Protein AF-A0A0F9JH56-F1 (afdb_monomer_lite)

Structure (mmCIF, N/CA/C/O backbone):
data_AF-A0A0F9JH56-F1
#
_entry.id   AF-A0A0F9JH56-F1
#
loop_
_atom_site.group_PDB
_atom_site.id
_atom_site.type_symbol
_atom_site.label_atom_id
_atom_site.label_alt_id
_atom_site.label_comp_id
_atom_site.label_asym_id
_atom_site.label_entity_id
_atom_site.label_seq_id
_atom_site.pdbx_PDB_ins_code
_atom_site.Cartn_x
_atom_site.Cartn_y
_atom_site.Cartn_z
_atom_site.occupancy
_atom_site.B_iso_or_equiv
_atom_site.auth_seq_id
_atom_site.auth_comp_id
_atom_site.auth_asym_id
_atom_site.auth_atom_id
_atom_site.pdbx_PDB_model_num
ATOM 1 N N . MET A 1 1 ? 15.795 -9.553 1.338 1.00 40.78 1 MET A N 1
ATOM 2 C CA . MET A 1 1 ? 15.915 -8.083 1.455 1.00 40.78 1 MET A CA 1
ATOM 3 C C . MET A 1 1 ? 15.349 -7.690 2.807 1.00 40.78 1 MET A C 1
ATOM 5 O O . MET A 1 1 ? 14.380 -8.308 3.223 1.00 40.78 1 MET A O 1
ATOM 9 N N . SER A 1 2 ? 15.970 -6.759 3.531 1.00 52.12 2 SER A N 1
ATOM 10 C CA . SER A 1 2 ? 15.403 -6.267 4.791 1.00 52.12 2 SER A CA 1
ATOM 11 C C . SER A 1 2 ? 14.145 -5.450 4.494 1.00 52.12 2 SER A C 1
ATOM 13 O O . SER A 1 2 ? 14.242 -4.445 3.791 1.00 52.12 2 SER A O 1
ATOM 15 N N . THR A 1 3 ? 12.991 -5.868 5.014 1.00 67.56 3 THR A N 1
ATOM 16 C CA . THR A 1 3 ? 11.730 -5.115 4.945 1.00 67.56 3 THR A CA 1
ATOM 17 C C . THR A 1 3 ? 11.953 -3.694 5.455 1.00 67.56 3 THR A C 1
ATOM 19 O O . THR A 1 3 ? 12.519 -3.503 6.537 1.00 67.56 3 THR A O 1
ATOM 22 N N . SER A 1 4 ? 11.549 -2.685 4.678 1.00 82.50 4 SER A N 1
ATOM 23 C CA . SER A 1 4 ? 11.709 -1.295 5.110 1.00 82.50 4 SER A CA 1
ATOM 24 C C . SER A 1 4 ? 10.868 -1.028 6.365 1.00 82.50 4 SER A C 1
ATOM 26 O O . SER A 1 4 ? 9.843 -1.675 6.595 1.00 82.50 4 SER A O 1
ATOM 28 N N . LYS A 1 5 ? 11.271 -0.053 7.192 1.00 87.31 5 LYS A N 1
ATOM 29 C CA . LYS A 1 5 ? 10.479 0.348 8.368 1.00 87.31 5 LYS A CA 1
ATOM 30 C C . LYS A 1 5 ? 9.041 0.708 7.974 1.00 87.31 5 LYS A C 1
ATOM 32 O O . LYS A 1 5 ? 8.114 0.312 8.672 1.00 87.31 5 LYS A O 1
ATOM 37 N N . LEU A 1 6 ? 8.877 1.403 6.845 1.00 87.38 6 LEU A N 1
ATOM 38 C CA . LEU A 1 6 ? 7.573 1.800 6.322 1.00 87.38 6 LEU A CA 1
ATOM 39 C C . LEU A 1 6 ? 6.746 0.584 5.886 1.00 87.38 6 LEU A C 1
ATOM 41 O O . LEU A 1 6 ? 5.580 0.485 6.245 1.00 87.38 6 LEU A O 1
ATOM 45 N N . GLN A 1 7 ? 7.355 -0.383 5.196 1.00 91.56 7 GLN A N 1
ATOM 46 C CA . GLN A 1 7 ? 6.668 -1.609 4.781 1.00 91.56 7 GLN A CA 1
ATOM 47 C C . GLN A 1 7 ? 6.209 -2.430 5.989 1.00 91.56 7 GLN A C 1
ATOM 49 O O . GLN A 1 7 ? 5.087 -2.927 6.001 1.00 91.56 7 GLN A O 1
ATOM 54 N N . ARG A 1 8 ? 7.017 -2.489 7.055 1.00 90.50 8 ARG A N 1
ATOM 55 C CA . ARG A 1 8 ? 6.592 -3.092 8.324 1.00 90.50 8 ARG A CA 1
ATOM 56 C C . ARG A 1 8 ? 5.422 -2.336 8.958 1.00 90.50 8 ARG A C 1
ATOM 58 O O . ARG A 1 8 ? 4.472 -2.972 9.390 1.00 90.50 8 ARG A O 1
ATOM 65 N N . GLN A 1 9 ? 5.461 -1.001 8.977 1.00 88.62 9 GLN A N 1
ATOM 66 C CA . GLN A 1 9 ? 4.340 -0.193 9.476 1.00 88.62 9 GLN A CA 1
ATOM 67 C C . GLN A 1 9 ? 3.053 -0.464 8.683 1.00 88.62 9 GLN A C 1
ATOM 69 O O . GLN A 1 9 ? 1.992 -0.582 9.288 1.00 88.62 9 GLN A O 1
ATOM 74 N N . VAL A 1 10 ? 3.141 -0.596 7.355 1.00 91.75 10 VAL A N 1
ATOM 75 C CA . VAL A 1 10 ? 1.999 -0.954 6.501 1.00 91.75 10 VAL A CA 1
ATOM 76 C C . VAL A 1 10 ? 1.476 -2.349 6.843 1.00 91.75 10 VAL A C 1
ATOM 78 O O . VAL A 1 10 ? 0.286 -2.468 7.112 1.00 91.75 10 VAL A O 1
ATOM 81 N N . SER A 1 11 ? 2.341 -3.367 6.917 1.00 92.88 11 SER A N 1
ATOM 82 C CA . SER A 1 11 ? 1.955 -4.735 7.311 1.00 92.88 11 SER A CA 1
ATOM 83 C C . SER A 1 11 ? 1.240 -4.751 8.670 1.00 92.88 11 SER A C 1
ATOM 85 O O . SER A 1 11 ? 0.128 -5.271 8.779 1.00 92.88 11 SER A O 1
ATOM 87 N N . ASP A 1 12 ? 1.801 -4.069 9.678 1.00 85.62 12 ASP A N 1
ATOM 88 C CA . ASP A 1 12 ? 1.197 -3.959 11.010 1.00 85.62 12 ASP A CA 1
ATOM 89 C C . ASP A 1 12 ? -0.205 -3.321 10.939 1.00 85.62 12 ASP A C 1
ATOM 91 O O . ASP A 1 12 ? -1.142 -3.806 11.572 1.00 85.62 12 ASP A O 1
ATOM 95 N N . GLN A 1 13 ? -0.385 -2.239 10.168 1.00 84.00 13 GLN A N 1
ATOM 96 C CA . GLN A 1 13 ? -1.704 -1.613 10.011 1.00 84.00 13 GLN A CA 1
ATOM 97 C C . GLN A 1 13 ? -2.686 -2.498 9.240 1.00 84.00 13 GLN A C 1
ATOM 99 O O . GLN A 1 13 ? -3.854 -2.558 9.617 1.00 84.00 13 GLN A O 1
ATOM 104 N N . LEU A 1 14 ? -2.243 -3.199 8.197 1.00 87.69 14 LEU A N 1
ATOM 105 C CA . LEU A 1 14 ? -3.098 -4.113 7.441 1.00 87.69 14 LEU A CA 1
ATOM 106 C C . LEU A 1 14 ? -3.581 -5.271 8.310 1.00 87.69 14 LEU A C 1
ATOM 108 O O . LEU A 1 14 ? -4.775 -5.555 8.329 1.00 87.69 14 LEU A O 1
ATOM 112 N N . SER A 1 15 ? -2.687 -5.883 9.088 1.00 85.06 15 SER A N 1
ATOM 113 C CA . SER A 1 15 ? -3.055 -6.947 10.026 1.00 85.06 15 SER A CA 1
ATOM 114 C C . SER A 1 15 ? -4.039 -6.461 11.086 1.00 85.06 15 SER A C 1
ATOM 116 O O . SER A 1 15 ? -4.935 -7.210 11.465 1.00 85.06 15 SER A O 1
ATOM 118 N N . VAL A 1 16 ? -3.874 -5.227 11.565 1.00 77.75 16 VAL A N 1
ATOM 119 C CA . VAL A 1 16 ? -4.777 -4.615 12.541 1.00 77.75 16 VAL A CA 1
ATOM 120 C C . VAL A 1 16 ? -6.143 -4.365 11.899 1.00 77.75 16 VAL A C 1
ATOM 122 O O . VAL A 1 16 ? -7.126 -4.958 12.315 1.00 77.75 16 VAL A O 1
ATOM 125 N N . TYR A 1 17 ? -6.241 -3.544 10.858 1.00 78.75 17 TYR A N 1
ATOM 126 C CA . TYR A 1 17 ? -7.545 -3.109 10.340 1.00 78.75 17 TYR A CA 1
ATOM 127 C C . TYR A 1 17 ? -8.250 -4.127 9.442 1.00 78.75 17 TYR A C 1
ATOM 129 O O . TYR A 1 17 ? -9.473 -4.083 9.330 1.00 78.75 17 TYR A O 1
ATOM 137 N N . PHE A 1 18 ? -7.502 -5.024 8.802 1.00 84.19 18 PHE A N 1
ATOM 138 C CA . PHE A 1 18 ? -8.006 -5.920 7.761 1.00 84.19 18 PHE A CA 1
ATOM 139 C C . PHE A 1 18 ? -7.584 -7.380 7.981 1.00 84.19 18 PHE A C 1
ATOM 141 O O . PHE A 1 18 ? -7.617 -8.168 7.043 1.00 84.19 18 PHE A O 1
ATOM 148 N N . GLY A 1 19 ? -7.240 -7.779 9.212 1.00 81.75 19 GLY A N 1
ATOM 149 C CA . GLY A 1 19 ? -6.820 -9.153 9.532 1.00 81.75 19 GLY A CA 1
ATOM 150 C C . GLY A 1 19 ? -7.870 -10.245 9.270 1.00 81.75 19 GLY A C 1
ATOM 151 O O . GLY A 1 19 ? -7.533 -11.425 9.274 1.00 81.75 19 GLY A O 1
ATOM 152 N N . GLY A 1 20 ? -9.130 -9.868 9.025 1.00 82.25 20 GLY A N 1
ATOM 153 C CA . GLY A 1 20 ? -10.189 -10.778 8.572 1.00 82.25 20 GLY A CA 1
ATOM 154 C C . GLY A 1 20 ? -10.196 -11.063 7.063 1.00 82.25 20 GLY A C 1
ATOM 155 O O . GLY A 1 20 ? -11.013 -11.864 6.620 1.00 82.25 20 GLY A O 1
ATOM 156 N N . TYR A 1 21 ? -9.323 -10.415 6.286 1.00 88.62 21 TYR A N 1
ATOM 157 C CA . TYR A 1 21 ? -9.187 -10.583 4.837 1.00 88.62 21 TYR A CA 1
ATOM 158 C C . TYR A 1 21 ? -7.902 -11.337 4.487 1.00 88.62 21 TYR A C 1
ATOM 160 O O . TYR A 1 21 ? -6.927 -11.335 5.245 1.00 88.62 21 TYR A O 1
ATOM 168 N N . ILE A 1 22 ? -7.871 -11.958 3.308 1.00 92.69 22 ILE A N 1
ATOM 169 C CA . ILE A 1 22 ? -6.675 -12.634 2.806 1.00 92.69 22 ILE A CA 1
ATOM 170 C C . ILE A 1 22 ? -5.671 -11.588 2.312 1.00 92.69 22 ILE A C 1
ATOM 172 O O . ILE A 1 22 ? -5.819 -11.013 1.233 1.00 92.69 22 ILE A O 1
ATOM 176 N N . ILE A 1 23 ? -4.621 -11.369 3.104 1.00 95.62 23 ILE A N 1
ATOM 177 C CA . ILE A 1 23 ? -3.510 -10.470 2.778 1.00 95.62 23 ILE A CA 1
ATOM 178 C C . ILE A 1 23 ? -2.298 -11.305 2.351 1.00 95.62 23 ILE A C 1
ATOM 180 O O . ILE A 1 23 ? -1.790 -12.129 3.114 1.00 95.62 23 ILE A O 1
ATOM 184 N N . ARG A 1 24 ? -1.808 -11.082 1.130 1.00 97.06 24 ARG A N 1
ATOM 185 C CA . ARG A 1 24 ? -0.547 -11.647 0.628 1.00 97.06 24 ARG A CA 1
ATOM 186 C C . ARG A 1 24 ? 0.541 -10.592 0.653 1.00 97.06 24 ARG A C 1
ATOM 188 O O . ARG A 1 24 ? 0.316 -9.491 0.164 1.00 97.06 24 ARG A O 1
ATOM 195 N N . GLU A 1 25 ? 1.724 -10.951 1.138 1.00 96.31 25 GLU A N 1
ATOM 196 C CA . GLU A 1 25 ? 2.905 -10.083 1.101 1.00 96.31 25 GLU A CA 1
ATOM 197 C C . GLU A 1 25 ? 3.894 -10.529 0.018 1.00 96.31 25 GLU A C 1
ATOM 199 O O . GLU A 1 25 ? 4.109 -11.730 -0.169 1.00 96.31 25 GLU A O 1
ATOM 204 N N . ASN A 1 26 ? 4.534 -9.568 -0.655 1.00 95.62 26 ASN A N 1
ATOM 205 C CA . ASN A 1 26 ? 5.576 -9.765 -1.673 1.00 95.62 26 ASN A CA 1
ATOM 206 C C . ASN A 1 26 ? 5.184 -10.810 -2.741 1.00 95.62 26 ASN A C 1
ATOM 208 O O . ASN A 1 26 ? 5.967 -11.689 -3.116 1.00 95.62 26 ASN A O 1
ATOM 212 N N . ILE A 1 27 ? 3.935 -10.751 -3.208 1.00 96.56 27 ILE A N 1
ATOM 213 C CA . ILE A 1 27 ? 3.376 -11.719 -4.155 1.00 96.56 27 ILE A CA 1
ATOM 214 C C . ILE A 1 27 ? 3.754 -11.362 -5.593 1.00 96.56 27 ILE A C 1
ATOM 216 O O . ILE A 1 27 ? 3.836 -10.197 -5.965 1.00 96.56 27 ILE A O 1
ATOM 220 N N . ARG A 1 28 ? 3.941 -12.377 -6.444 1.00 96.69 28 ARG A N 1
ATOM 221 C CA . ARG A 1 28 ? 4.184 -12.224 -7.889 1.00 96.69 28 ARG A CA 1
ATOM 222 C C . ARG A 1 28 ? 3.081 -12.907 -8.699 1.00 96.69 28 ARG A C 1
ATOM 224 O O . ARG A 1 28 ? 3.294 -14.041 -9.150 1.00 96.69 28 ARG A O 1
ATOM 231 N N . PRO A 1 29 ? 1.906 -12.269 -8.858 1.00 95.50 29 PRO A N 1
ATOM 232 C CA . PRO A 1 29 ? 0.769 -12.889 -9.529 1.00 95.50 29 PRO A CA 1
ATOM 233 C C . PRO A 1 29 ? 1.101 -13.315 -10.964 1.00 95.50 29 PRO A C 1
ATOM 235 O O . PRO A 1 29 ? 1.874 -12.655 -11.658 1.00 95.50 29 PRO A O 1
ATOM 238 N N . GLU A 1 30 ? 0.492 -14.407 -11.437 1.00 94.38 30 GLU A N 1
ATOM 239 C CA . GLU A 1 30 ? 0.714 -14.927 -12.800 1.00 94.38 30 GLU A CA 1
ATOM 240 C C . GLU A 1 30 ? 0.392 -13.909 -13.895 1.00 94.38 30 GLU A C 1
ATOM 242 O O . GLU A 1 30 ? 1.053 -13.890 -14.936 1.00 94.38 30 GLU A O 1
ATOM 247 N N . TRP A 1 31 ? -0.617 -13.075 -13.644 1.00 94.88 31 TRP A N 1
ATOM 248 C CA . TRP A 1 31 ? -1.121 -12.063 -14.562 1.00 94.88 31 TRP A CA 1
ATOM 249 C C . TRP A 1 31 ? -0.252 -10.798 -14.614 1.00 94.88 31 TRP A C 1
ATOM 251 O O . TRP A 1 31 ? -0.280 -10.067 -15.604 1.00 94.88 31 TRP A O 1
ATOM 261 N N . LEU A 1 32 ? 0.562 -10.546 -13.584 1.00 95.81 32 LEU A N 1
ATOM 262 C CA . LEU A 1 32 ? 1.366 -9.333 -13.466 1.00 95.81 32 LEU A CA 1
ATOM 263 C C . LEU A 1 32 ? 2.752 -9.538 -14.099 1.00 95.81 32 LEU A C 1
ATOM 265 O O . LEU A 1 32 ? 3.771 -9.679 -13.417 1.00 95.81 32 LEU A O 1
ATOM 269 N N . ARG A 1 33 ? 2.794 -9.583 -15.433 1.00 94.88 33 ARG A N 1
ATOM 270 C CA . ARG A 1 33 ? 4.020 -9.814 -16.215 1.00 94.88 33 ARG A CA 1
ATOM 271 C C . ARG A 1 33 ? 4.471 -8.561 -16.943 1.00 94.88 33 ARG A C 1
ATOM 273 O O . ARG A 1 33 ? 3.708 -7.964 -17.688 1.00 94.88 33 ARG A O 1
ATOM 280 N N . TYR A 1 34 ? 5.738 -8.217 -16.758 1.00 91.25 34 TYR A N 1
ATOM 281 C CA . TYR A 1 34 ? 6.411 -7.171 -17.512 1.00 91.25 34 TYR A CA 1
ATOM 282 C C . TYR A 1 34 ? 6.627 -7.598 -18.971 1.00 91.25 34 TYR A C 1
ATOM 284 O O . TYR A 1 34 ? 6.695 -8.787 -19.286 1.00 91.25 34 TYR A O 1
ATOM 292 N N . SER A 1 35 ? 6.849 -6.623 -19.844 1.00 85.19 35 SER A N 1
ATOM 293 C CA . SER A 1 35 ? 7.039 -6.760 -21.291 1.00 85.19 35 SER A CA 1
ATOM 294 C C . SER A 1 35 ? 8.176 -7.695 -21.710 1.00 85.19 35 SER A C 1
ATOM 296 O O . SER A 1 35 ? 8.203 -8.157 -22.846 1.00 85.19 35 SER A O 1
ATOM 298 N N . ASN A 1 36 ? 9.103 -8.020 -20.806 1.00 86.62 36 ASN A N 1
ATOM 299 C CA . ASN A 1 36 ? 10.161 -9.005 -21.045 1.00 86.62 36 ASN A CA 1
ATOM 300 C C . ASN A 1 36 ? 9.816 -10.436 -20.571 1.00 86.62 36 ASN A C 1
ATOM 302 O O . ASN A 1 36 ? 10.700 -11.288 -20.545 1.00 86.62 36 ASN A O 1
ATOM 306 N N . GLY A 1 37 ? 8.574 -10.687 -20.145 1.00 87.62 37 GLY A N 1
ATOM 307 C CA . GLY A 1 37 ? 8.077 -11.979 -19.659 1.00 87.62 37 GLY A CA 1
ATOM 308 C C . GLY A 1 37 ? 8.249 -12.225 -18.155 1.00 87.62 37 GLY A C 1
ATOM 309 O O . GLY A 1 37 ? 7.623 -13.146 -17.614 1.00 87.62 37 GLY A O 1
ATOM 310 N N . ASN A 1 38 ? 9.041 -11.405 -17.456 1.00 91.62 38 ASN A N 1
ATOM 311 C CA . ASN A 1 38 ? 9.269 -11.556 -16.018 1.00 91.62 38 ASN A CA 1
ATOM 312 C C . ASN A 1 38 ? 8.054 -11.095 -15.209 1.00 91.62 38 ASN A C 1
ATOM 314 O O . ASN A 1 38 ? 7.448 -10.070 -15.517 1.00 91.62 38 ASN A O 1
ATOM 318 N N . ARG A 1 39 ? 7.747 -11.799 -14.116 1.00 93.81 39 ARG A N 1
ATOM 319 C CA . ARG A 1 39 ? 6.710 -11.358 -13.174 1.00 93.81 39 ARG A CA 1
ATOM 320 C C . ARG A 1 39 ? 7.186 -10.171 -12.351 1.00 93.81 39 ARG A C 1
ATOM 322 O O . ARG A 1 39 ? 8.313 -10.180 -11.841 1.00 93.81 39 ARG A O 1
ATOM 329 N N . LEU A 1 40 ? 6.311 -9.185 -12.213 1.00 94.38 40 LEU A N 1
ATOM 330 C CA . LEU A 1 40 ? 6.461 -8.112 -11.243 1.00 94.38 40 LEU A CA 1
ATOM 331 C C . LEU A 1 40 ? 5.908 -8.577 -9.891 1.00 94.38 40 LEU A C 1
ATOM 333 O O . LEU A 1 40 ? 5.178 -9.563 -9.802 1.00 94.38 40 LEU A O 1
ATOM 337 N N . GLU A 1 41 ? 6.320 -7.877 -8.847 1.00 95.19 41 GLU A N 1
ATOM 338 C CA . GLU A 1 41 ? 5.935 -8.137 -7.462 1.00 95.19 41 GLU A CA 1
ATOM 339 C C . GLU A 1 41 ? 4.967 -7.057 -6.984 1.00 95.19 41 GLU A C 1
ATOM 341 O O . GLU A 1 41 ? 5.064 -5.921 -7.454 1.00 95.19 41 GLU A O 1
ATOM 346 N N . LEU A 1 42 ? 4.059 -7.432 -6.087 1.00 96.62 42 LEU A N 1
ATOM 347 C CA . LEU A 1 42 ? 3.222 -6.549 -5.286 1.00 96.62 42 LEU A CA 1
ATOM 348 C C . LEU A 1 42 ? 3.642 -6.673 -3.823 1.00 96.62 42 LEU A C 1
ATOM 350 O O . LEU A 1 42 ? 3.704 -7.796 -3.316 1.00 96.62 42 LEU A O 1
ATOM 354 N N . ASP A 1 43 ? 3.889 -5.551 -3.145 1.00 96.31 43 ASP A N 1
ATOM 355 C CA . ASP A 1 43 ? 4.294 -5.583 -1.730 1.00 96.31 43 ASP A CA 1
ATOM 356 C C . ASP A 1 43 ? 3.185 -6.165 -0.851 1.00 96.31 43 ASP A C 1
ATOM 358 O O . ASP A 1 43 ? 3.458 -7.027 -0.015 1.00 96.31 43 ASP A O 1
ATOM 362 N N . PHE A 1 44 ? 1.937 -5.745 -1.079 1.00 97.94 44 PHE A N 1
ATOM 363 C CA . PHE A 1 44 ? 0.751 -6.330 -0.457 1.00 97.94 44 PHE A CA 1
ATOM 364 C C . PHE A 1 44 ? -0.395 -6.476 -1.459 1.00 97.94 44 PHE A C 1
ATOM 366 O O . PHE A 1 44 ? -0.600 -5.616 -2.317 1.00 97.94 44 PHE A O 1
ATOM 373 N N . TYR A 1 45 ? -1.185 -7.538 -1.313 1.00 98.19 45 TYR A N 1
ATOM 374 C CA . TYR A 1 45 ? -2.404 -7.763 -2.086 1.00 98.19 45 TYR A CA 1
ATOM 375 C C . TYR A 1 45 ? -3.512 -8.324 -1.190 1.00 98.19 45 TYR A C 1
ATOM 377 O O . TYR A 1 45 ? -3.337 -9.368 -0.562 1.00 98.19 45 TYR A O 1
ATOM 385 N N . LEU A 1 46 ? -4.630 -7.603 -1.117 1.00 96.81 46 LEU A N 1
ATOM 386 C CA . LEU A 1 46 ? -5.855 -8.007 -0.435 1.00 96.81 46 LEU A CA 1
ATOM 387 C C . LEU A 1 46 ? -6.718 -8.748 -1.462 1.00 96.81 46 LEU A C 1
ATOM 389 O O . LEU A 1 46 ? -7.441 -8.109 -2.230 1.00 96.81 46 LEU A O 1
ATOM 393 N N . GLU A 1 47 ? -6.598 -10.080 -1.502 1.00 94.19 47 GLU A N 1
ATOM 394 C CA . GLU A 1 47 ? -7.168 -10.924 -2.570 1.00 94.19 47 GLU A CA 1
ATOM 395 C C . GLU A 1 47 ? -8.686 -10.752 -2.683 1.00 94.19 47 GLU A C 1
ATOM 397 O O . GLU A 1 47 ? -9.208 -10.597 -3.780 1.00 94.19 47 GLU A O 1
ATOM 402 N N . ASP A 1 48 ? -9.386 -10.690 -1.551 1.00 91.56 48 ASP A N 1
ATOM 403 C CA . ASP A 1 48 ? -10.851 -10.582 -1.509 1.00 91.56 48 ASP A CA 1
ATOM 404 C C . ASP A 1 48 ? -11.393 -9.231 -2.014 1.00 91.56 48 ASP A C 1
ATOM 406 O O . ASP A 1 48 ? -12.598 -9.074 -2.233 1.00 91.56 48 ASP A O 1
ATOM 410 N N . LEU A 1 49 ? -10.527 -8.219 -2.122 1.00 94.50 49 LEU A N 1
ATOM 411 C CA . LEU A 1 49 ? -10.911 -6.845 -2.452 1.00 94.50 49 LEU A CA 1
ATOM 412 C C . LEU A 1 49 ? -10.399 -6.385 -3.817 1.00 94.50 49 LEU A C 1
ATOM 414 O O . LEU A 1 49 ? -10.791 -5.304 -4.254 1.00 94.50 49 LEU A O 1
ATOM 418 N N . ASP A 1 50 ? -9.514 -7.154 -4.456 1.00 96.81 50 ASP A N 1
ATOM 419 C CA . ASP A 1 50 ? -8.746 -6.725 -5.628 1.00 96.81 50 ASP A CA 1
ATOM 420 C C . ASP A 1 50 ? -8.006 -5.395 -5.397 1.00 96.81 50 ASP A C 1
ATOM 422 O O . ASP A 1 50 ? -7.944 -4.515 -6.259 1.00 96.81 50 ASP A O 1
ATOM 426 N N . ILE A 1 51 ? -7.414 -5.242 -4.206 1.00 97.88 51 ILE A N 1
ATOM 427 C CA . ILE A 1 51 ? -6.623 -4.063 -3.830 1.00 97.88 51 ILE A CA 1
ATOM 428 C C . ILE A 1 51 ? -5.170 -4.472 -3.614 1.00 97.88 51 ILE A C 1
ATOM 430 O O . ILE A 1 51 ? -4.864 -5.334 -2.793 1.00 97.88 51 ILE A O 1
ATOM 434 N N . ALA A 1 52 ? -4.262 -3.812 -4.323 1.00 98.06 52 ALA A N 1
ATOM 435 C CA . ALA A 1 52 ? -2.825 -3.934 -4.146 1.00 98.06 52 ALA A CA 1
ATOM 436 C C . ALA A 1 52 ? -2.252 -2.666 -3.502 1.00 98.06 52 ALA A C 1
ATOM 438 O O . ALA A 1 52 ? -2.693 -1.554 -3.799 1.00 98.06 52 ALA A O 1
ATOM 439 N N . ILE A 1 53 ? -1.253 -2.830 -2.637 1.00 97.56 53 ILE A N 1
ATOM 440 C CA . ILE A 1 53 ? -0.568 -1.728 -1.956 1.00 97.56 53 ILE A CA 1
ATOM 441 C C . ILE A 1 53 ? 0.930 -1.847 -2.224 1.00 97.56 53 ILE A C 1
ATOM 443 O O . ILE A 1 53 ? 1.515 -2.911 -2.035 1.00 97.56 53 ILE A O 1
ATOM 447 N N . GLU A 1 54 ? 1.537 -0.742 -2.647 1.00 96.00 54 GLU A N 1
ATOM 448 C CA . GLU A 1 54 ? 2.964 -0.609 -2.949 1.00 96.00 54 GLU A CA 1
ATOM 449 C C . GLU A 1 54 ? 3.601 0.418 -2.022 1.00 96.00 54 GLU A C 1
ATOM 451 O O . GLU A 1 54 ? 3.127 1.548 -1.913 1.00 96.00 54 GLU A O 1
ATOM 456 N N . VAL A 1 55 ? 4.699 0.052 -1.375 1.00 93.44 55 VAL A N 1
ATOM 457 C CA . VAL A 1 55 ? 5.432 0.911 -0.450 1.00 93.44 55 VAL A CA 1
ATOM 458 C C . VAL A 1 55 ? 6.639 1.489 -1.168 1.00 93.44 55 VAL A C 1
ATOM 460 O O . VAL A 1 55 ? 7.681 0.853 -1.313 1.00 93.44 55 VAL A O 1
ATOM 463 N N . GLN A 1 56 ? 6.512 2.739 -1.597 1.00 86.44 56 GLN A N 1
ATOM 464 C CA . GLN A 1 56 ? 7.522 3.404 -2.407 1.00 86.44 56 GLN A CA 1
ATOM 465 C C . GLN A 1 56 ? 8.338 4.384 -1.573 1.00 86.44 56 GLN A C 1
ATOM 467 O O . GLN A 1 56 ? 7.818 5.344 -1.017 1.00 86.44 56 GLN A O 1
ATOM 472 N N . GLY A 1 57 ? 9.653 4.183 -1.522 1.00 77.44 57 GLY A N 1
ATOM 473 C CA . GLY A 1 57 ? 10.562 5.197 -0.986 1.00 77.44 57 GLY A CA 1
ATOM 474 C C . GLY A 1 57 ? 10.913 6.280 -2.015 1.00 77.44 57 GLY A C 1
ATOM 475 O O . GLY A 1 57 ? 10.569 6.192 -3.197 1.00 77.44 57 GLY A O 1
ATOM 476 N N . SER A 1 58 ? 11.673 7.291 -1.583 1.00 71.44 58 SER A N 1
ATOM 477 C CA . SER A 1 58 ? 12.126 8.407 -2.432 1.00 71.44 58 SER A CA 1
ATOM 478 C C . SER A 1 58 ? 12.891 7.965 -3.687 1.00 71.44 58 SER A C 1
ATOM 480 O O . SER A 1 58 ? 12.897 8.685 -4.688 1.00 71.44 58 SER A O 1
ATOM 482 N N . GLN A 1 59 ? 13.480 6.765 -3.676 1.00 64.50 59 GLN A N 1
ATOM 483 C CA . GLN A 1 59 ? 14.179 6.176 -4.816 1.00 64.50 59 GLN A CA 1
ATOM 484 C C . GLN A 1 59 ? 13.296 5.972 -6.060 1.00 64.50 59 GLN A C 1
ATOM 486 O O . GLN A 1 59 ? 13.824 5.981 -7.166 1.00 64.50 59 GLN A O 1
ATOM 491 N N . HIS A 1 60 ? 11.969 5.856 -5.925 1.00 69.56 60 HIS A N 1
ATOM 492 C CA . HIS A 1 60 ? 11.071 5.755 -7.088 1.00 69.56 60 HIS A CA 1
ATOM 493 C C . HIS A 1 60 ? 10.953 7.077 -7.860 1.00 69.56 60 HIS A C 1
ATOM 495 O O . HIS A 1 60 ? 10.720 7.087 -9.069 1.00 69.56 60 HIS A O 1
ATOM 501 N N . TYR A 1 61 ? 11.167 8.199 -7.173 1.00 69.75 61 TYR A N 1
ATOM 502 C CA . TYR A 1 61 ? 10.925 9.540 -7.703 1.00 69.75 61 TYR A CA 1
ATOM 503 C C . TYR A 1 61 ? 12.215 10.281 -8.050 1.00 69.75 61 TYR A C 1
ATOM 505 O O . TYR A 1 61 ? 12.216 11.148 -8.925 1.00 69.75 61 TYR A O 1
ATOM 513 N N . ILE A 1 62 ? 13.325 9.942 -7.386 1.00 72.56 62 ILE A N 1
ATOM 514 C CA . ILE A 1 62 ? 14.594 10.662 -7.495 1.00 72.56 62 ILE A CA 1
ATOM 515 C C . ILE A 1 62 ? 15.745 9.677 -7.699 1.00 72.56 62 ILE A C 1
ATOM 517 O O . ILE A 1 62 ? 15.930 8.729 -6.930 1.00 72.56 62 ILE A O 1
ATOM 521 N N . TYR A 1 63 ? 16.584 9.954 -8.704 1.00 75.62 63 TYR A N 1
ATOM 522 C CA . TYR A 1 63 ? 17.840 9.234 -8.876 1.00 75.62 63 TYR A CA 1
ATOM 523 C C . TYR A 1 63 ? 18.744 9.472 -7.669 1.00 75.62 63 TYR A C 1
ATOM 525 O O . TYR A 1 63 ? 19.256 10.568 -7.451 1.00 75.62 63 TYR A O 1
ATOM 533 N N . THR A 1 64 ? 18.957 8.409 -6.911 1.00 73.38 64 THR A N 1
ATOM 534 C CA . THR A 1 64 ? 19.866 8.393 -5.770 1.00 73.38 64 THR A CA 1
ATOM 535 C C . THR A 1 64 ? 20.953 7.349 -6.037 1.00 73.38 64 THR A C 1
ATOM 537 O O . THR A 1 64 ? 20.592 6.176 -6.135 1.00 73.38 64 THR A O 1
ATOM 540 N N . PRO A 1 65 ? 22.247 7.719 -6.135 1.00 74.38 65 PRO A N 1
ATOM 541 C CA . PRO A 1 65 ? 23.342 6.784 -6.437 1.00 74.38 65 PRO A CA 1
ATOM 542 C C . PRO A 1 65 ? 23.472 5.605 -5.463 1.00 74.38 65 PRO A C 1
ATOM 544 O O . PRO A 1 65 ? 23.990 4.560 -5.821 1.00 74.38 65 PRO A O 1
ATOM 547 N N . HIS A 1 66 ? 22.985 5.755 -4.228 1.00 76.50 66 HIS A N 1
ATOM 548 C CA . HIS A 1 66 ? 22.944 4.665 -3.250 1.00 76.50 66 HIS A CA 1
ATOM 549 C C . HIS A 1 66 ? 21.919 3.570 -3.601 1.00 76.50 66 HIS A C 1
ATOM 551 O O . HIS A 1 66 ? 22.099 2.417 -3.226 1.00 76.50 66 HIS A O 1
ATOM 557 N N . PHE A 1 67 ? 20.844 3.930 -4.308 1.00 69.00 67 PHE A N 1
ATOM 558 C CA . PHE A 1 67 ? 19.750 3.026 -4.681 1.00 69.00 67 PHE A CA 1
ATOM 559 C C . PHE A 1 67 ? 19.769 2.635 -6.164 1.00 69.00 67 PHE A C 1
ATOM 561 O O . PHE A 1 67 ? 18.994 1.779 -6.584 1.00 69.00 67 PHE A O 1
ATOM 568 N N . HIS A 1 68 ? 20.627 3.266 -6.964 1.00 76.69 68 HIS A N 1
ATOM 569 C CA . HIS A 1 68 ? 20.698 3.056 -8.401 1.00 76.69 68 HIS A CA 1
ATOM 570 C C . HIS A 1 68 ? 22.153 3.049 -8.854 1.00 76.69 68 HIS A C 1
ATOM 572 O O . HIS A 1 68 ? 22.838 4.064 -8.731 1.00 76.69 68 HIS A O 1
ATOM 578 N N . ASP A 1 69 ? 22.580 1.945 -9.464 1.00 78.81 69 ASP A N 1
ATOM 579 C CA . ASP A 1 69 ? 23.927 1.821 -10.031 1.00 78.81 69 ASP A CA 1
ATOM 580 C C . ASP A 1 69 ? 24.136 2.786 -11.211 1.00 78.81 69 ASP A C 1
ATOM 582 O O . ASP A 1 69 ? 25.248 3.240 -11.484 1.00 78.81 69 ASP A O 1
ATOM 586 N N . SER A 1 70 ? 23.055 3.134 -11.918 1.00 85.88 70 SER A N 1
ATOM 587 C CA . SER A 1 70 ? 23.069 4.111 -13.003 1.00 85.88 70 SER A CA 1
ATOM 588 C C . SER A 1 70 ? 21.721 4.806 -13.205 1.00 85.88 70 SER A C 1
ATOM 590 O O . SER A 1 70 ? 20.652 4.297 -12.852 1.00 85.88 70 SER A O 1
ATOM 592 N N . TYR A 1 71 ? 21.737 5.961 -13.877 1.00 84.06 71 TYR A N 1
ATOM 593 C CA . TYR A 1 71 ? 20.509 6.661 -14.276 1.00 84.06 71 TYR A CA 1
ATOM 594 C C . TYR A 1 71 ? 19.599 5.799 -15.171 1.00 84.06 71 TYR A C 1
ATOM 596 O O . TYR A 1 71 ? 18.371 5.915 -15.142 1.00 84.06 71 TYR A O 1
ATOM 604 N N . LYS A 1 72 ? 20.193 4.883 -15.947 1.00 87.50 72 LYS A N 1
ATOM 605 C CA . LYS A 1 72 ? 19.461 3.918 -16.775 1.00 87.50 72 LYS A CA 1
ATOM 606 C C . LYS A 1 72 ? 18.657 2.937 -15.919 1.00 87.50 72 LYS A C 1
ATOM 608 O O . LYS A 1 72 ? 17.560 2.548 -16.321 1.00 87.50 72 LYS A O 1
ATOM 613 N N . ASP A 1 73 ? 19.163 2.560 -14.749 1.00 83.00 73 ASP A N 1
ATOM 614 C CA . ASP A 1 73 ? 18.463 1.671 -13.819 1.00 83.00 73 ASP A CA 1
ATOM 615 C C . ASP A 1 73 ? 17.265 2.370 -13.181 1.00 83.00 73 ASP A C 1
ATOM 617 O O . ASP A 1 73 ? 16.175 1.803 -13.161 1.00 83.00 73 ASP A O 1
ATOM 621 N N . PHE A 1 74 ? 17.420 3.639 -12.803 1.00 84.56 74 PHE A N 1
ATOM 622 C CA . PHE A 1 74 ? 16.312 4.482 -12.347 1.00 84.56 74 PHE A CA 1
ATOM 623 C C . PHE A 1 74 ? 15.211 4.635 -13.406 1.00 84.56 74 PHE A C 1
ATOM 625 O O . PHE A 1 74 ? 14.030 4.439 -13.121 1.00 84.56 74 PHE A O 1
ATOM 632 N N . LYS A 1 75 ? 15.574 4.901 -14.669 1.00 88.62 75 LYS A N 1
ATOM 633 C CA . LYS A 1 75 ? 14.594 4.943 -15.771 1.00 88.62 75 LYS A CA 1
ATOM 634 C C . LYS A 1 75 ? 13.905 3.599 -16.001 1.00 88.62 75 LYS A C 1
ATOM 636 O O . LYS A 1 75 ? 12.716 3.567 -16.313 1.00 88.62 75 LYS A O 1
ATOM 641 N N . ARG A 1 76 ? 14.628 2.486 -15.842 1.00 87.50 76 ARG A N 1
ATOM 642 C CA . ARG A 1 76 ? 14.045 1.142 -15.934 1.00 87.50 76 ARG A CA 1
ATOM 643 C C . ARG A 1 76 ? 13.066 0.873 -14.791 1.00 87.50 76 ARG A C 1
ATOM 645 O O . ARG A 1 76 ? 12.034 0.261 -15.050 1.00 87.50 76 ARG A O 1
ATOM 652 N N . GLN A 1 77 ? 13.361 1.339 -13.579 1.00 86.38 77 GLN A N 1
ATOM 653 C CA . GLN A 1 77 ? 12.448 1.242 -12.441 1.00 86.38 77 GLN A CA 1
ATOM 654 C C . GLN A 1 77 ? 11.153 2.017 -12.710 1.00 86.38 77 GLN A C 1
ATOM 656 O O . GLN A 1 77 ? 10.086 1.417 -12.680 1.00 86.38 77 GLN A O 1
ATOM 661 N N . GLN A 1 78 ? 11.242 3.281 -13.141 1.00 88.19 78 GLN A N 1
ATOM 662 C CA . GLN A 1 78 ? 10.055 4.069 -13.511 1.00 88.19 78 GLN A CA 1
ATOM 663 C C . GLN A 1 78 ? 9.202 3.387 -14.586 1.00 88.19 78 GLN A C 1
ATOM 665 O O . GLN A 1 78 ? 7.977 3.365 -14.491 1.00 88.19 78 GLN A O 1
ATOM 670 N N . LYS A 1 79 ? 9.834 2.799 -15.612 1.00 90.69 79 LYS A N 1
ATOM 671 C CA . LYS A 1 79 ? 9.099 2.064 -16.651 1.00 90.69 79 LYS A CA 1
ATOM 672 C C . LYS A 1 79 ? 8.351 0.859 -16.070 1.00 90.69 79 LYS A C 1
ATOM 674 O O . LYS A 1 79 ? 7.207 0.627 -16.449 1.00 90.69 79 LYS A O 1
ATOM 679 N N . ARG A 1 80 ? 8.974 0.111 -15.155 1.00 90.06 80 ARG A N 1
ATOM 680 C CA . ARG A 1 80 ? 8.324 -1.012 -14.461 1.00 90.06 80 ARG A CA 1
ATOM 681 C C . ARG A 1 80 ? 7.149 -0.547 -13.611 1.00 90.06 80 ARG A C 1
ATOM 683 O O . ARG A 1 80 ? 6.109 -1.191 -13.663 1.00 90.06 80 ARG A O 1
ATOM 690 N N . ASP A 1 81 ? 7.288 0.566 -12.899 1.00 90.56 81 ASP A N 1
ATOM 691 C CA . ASP A 1 81 ? 6.222 1.111 -12.052 1.00 90.56 81 ASP A CA 1
ATOM 692 C C . ASP A 1 81 ? 5.018 1.574 -12.898 1.00 90.56 81 ASP A C 1
ATOM 694 O O . ASP A 1 81 ? 3.870 1.274 -12.570 1.00 90.56 81 ASP A O 1
ATOM 698 N N . ILE A 1 82 ? 5.260 2.220 -14.047 1.00 92.12 82 ILE A N 1
ATOM 699 C CA . ILE A 1 82 ? 4.206 2.603 -15.009 1.00 92.12 82 ILE A CA 1
ATOM 700 C C . ILE A 1 82 ? 3.496 1.369 -15.580 1.00 92.12 82 ILE A C 1
ATOM 702 O O . ILE A 1 82 ? 2.266 1.337 -15.690 1.00 92.12 82 ILE A O 1
ATOM 706 N N . GLU A 1 83 ? 4.258 0.343 -15.955 1.00 93.62 83 GLU A N 1
ATOM 707 C CA . GLU A 1 83 ? 3.693 -0.879 -16.526 1.00 93.62 83 GLU A CA 1
ATOM 708 C C . GLU A 1 83 ? 2.892 -1.663 -15.479 1.00 93.62 83 GLU A C 1
ATOM 710 O O . GLU A 1 83 ? 1.782 -2.103 -15.769 1.00 93.62 83 GLU A O 1
ATOM 715 N N . LYS A 1 84 ? 3.384 -1.732 -14.234 1.00 95.25 84 LYS A N 1
ATOM 716 C CA . LYS A 1 84 ? 2.665 -2.300 -13.086 1.00 95.25 84 LYS A CA 1
ATOM 717 C C . LYS A 1 84 ? 1.298 -1.637 -12.910 1.00 95.25 84 LYS A C 1
ATOM 719 O O . LYS A 1 84 ? 0.290 -2.335 -12.904 1.00 95.25 84 LYS A O 1
ATOM 724 N N . LYS A 1 85 ? 1.249 -0.299 -12.862 1.00 95.06 85 LYS A N 1
ATOM 725 C CA . LYS A 1 85 ? -0.009 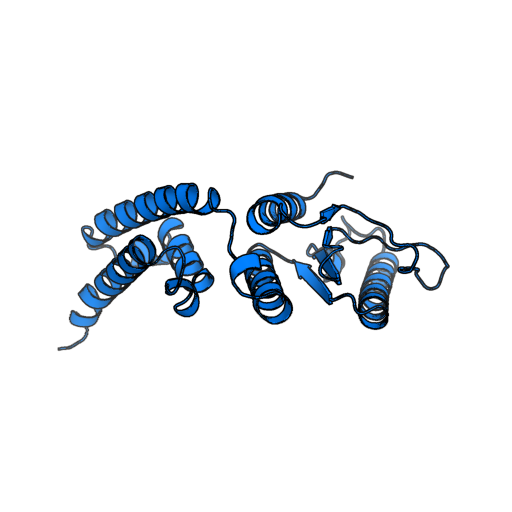0.473 -12.775 1.00 95.06 85 LYS A CA 1
ATOM 726 C C . LYS A 1 85 ? -0.976 0.125 -13.900 1.00 95.06 85 LYS A C 1
ATOM 728 O O . LYS A 1 85 ? -2.167 -0.071 -13.665 1.00 95.06 85 LYS A O 1
ATOM 733 N N . THR A 1 86 ? -0.457 0.051 -15.124 1.00 95.44 86 THR A N 1
ATOM 734 C CA . THR A 1 86 ? -1.255 -0.250 -16.318 1.00 95.44 86 THR A CA 1
ATOM 735 C C . THR A 1 86 ? -1.852 -1.654 -16.241 1.00 95.44 86 THR A C 1
ATOM 737 O O . THR A 1 86 ? -3.037 -1.829 -16.516 1.00 95.44 86 THR A O 1
ATOM 740 N N . LEU A 1 87 ? -1.057 -2.639 -15.819 1.00 96.69 87 LEU A N 1
ATOM 741 C CA . LEU A 1 87 ? -1.497 -4.021 -15.659 1.00 96.69 87 LEU A CA 1
ATOM 742 C C . LEU A 1 87 ? -2.512 -4.162 -14.525 1.00 96.69 87 LEU A C 1
ATOM 744 O O . LEU A 1 87 ? -3.570 -4.730 -14.759 1.00 96.69 87 LEU A O 1
ATOM 748 N N . CYS A 1 88 ? -2.262 -3.596 -13.340 1.00 97.44 88 CYS A N 1
ATOM 749 C CA . CYS A 1 88 ? -3.238 -3.605 -12.244 1.00 97.44 88 CYS A CA 1
ATOM 750 C C . CYS A 1 88 ? -4.596 -3.073 -12.717 1.00 97.44 88 CYS A C 1
ATOM 752 O O . CYS A 1 88 ? -5.605 -3.760 -12.588 1.00 97.44 88 CYS A O 1
ATOM 754 N N . LYS A 1 89 ? -4.606 -1.919 -13.397 1.00 96.75 89 LYS A N 1
ATOM 755 C CA . LYS A 1 89 ? -5.831 -1.348 -13.966 1.00 96.75 89 LYS A CA 1
ATOM 756 C C . LYS A 1 89 ? -6.506 -2.275 -14.982 1.00 96.75 89 LYS A C 1
ATOM 758 O O . LYS A 1 89 ? -7.727 -2.394 -14.967 1.00 96.75 89 LYS A O 1
ATOM 763 N N . ALA A 1 90 ? -5.738 -2.915 -15.864 1.00 96.50 90 ALA A N 1
ATOM 764 C CA . ALA A 1 90 ? -6.274 -3.832 -16.871 1.00 96.50 90 ALA A CA 1
ATOM 765 C C . ALA A 1 90 ? -6.922 -5.085 -16.256 1.00 96.50 90 ALA A C 1
ATOM 767 O O . ALA A 1 90 ? -7.882 -5.604 -16.817 1.00 96.50 90 ALA A O 1
ATOM 768 N N . TYR A 1 91 ? -6.429 -5.535 -15.100 1.00 96.94 91 TYR A N 1
ATOM 769 C CA . TYR A 1 91 ? -6.963 -6.680 -14.358 1.00 96.94 91 TYR A CA 1
ATOM 770 C C . TYR A 1 91 ? -8.004 -6.297 -13.296 1.00 96.94 91 TYR A C 1
ATOM 772 O O . TYR A 1 91 ? -8.426 -7.152 -12.528 1.00 96.94 91 TYR A O 1
ATOM 780 N N . GLY A 1 92 ? -8.434 -5.031 -13.244 1.00 96.94 92 GLY A N 1
ATOM 781 C CA . GLY A 1 92 ? -9.414 -4.566 -12.257 1.00 96.94 92 GLY A CA 1
ATOM 782 C C . GLY A 1 92 ? -8.862 -4.423 -10.836 1.00 96.94 92 GLY A C 1
ATOM 783 O O . GLY A 1 92 ? -9.632 -4.194 -9.912 1.00 96.94 92 GLY A O 1
ATOM 784 N N . VAL A 1 93 ? -7.541 -4.503 -10.661 1.00 97.75 93 VAL A N 1
ATOM 785 C CA . VAL A 1 93 ? -6.877 -4.348 -9.366 1.00 97.75 93 VAL A CA 1
ATOM 786 C C . VAL A 1 93 ? -6.623 -2.870 -9.084 1.00 97.75 93 VAL A C 1
ATOM 788 O O . VAL A 1 93 ? -5.934 -2.178 -9.842 1.00 97.75 93 VAL A O 1
ATOM 791 N N . THR A 1 94 ? -7.142 -2.382 -7.960 1.00 97.44 94 THR A N 1
ATOM 792 C CA . THR A 1 94 ? -6.875 -1.024 -7.477 1.00 97.44 94 THR A CA 1
ATOM 793 C C . THR A 1 94 ? -5.493 -0.977 -6.836 1.00 97.44 94 THR A C 1
ATOM 795 O O . THR A 1 94 ? -5.251 -1.664 -5.850 1.00 97.44 94 THR A O 1
ATOM 798 N N . LEU A 1 95 ? -4.584 -0.165 -7.380 1.00 97.12 95 LEU A N 1
ATOM 799 C CA . LEU A 1 95 ? -3.224 -0.011 -6.858 1.00 97.12 95 LEU A CA 1
ATOM 800 C C . LEU A 1 95 ? -3.099 1.272 -6.024 1.00 97.12 95 LEU A C 1
ATOM 802 O O . LEU A 1 95 ? -3.321 2.364 -6.548 1.00 97.12 95 LEU A O 1
ATOM 806 N N . ILE A 1 96 ? -2.717 1.138 -4.754 1.00 96.00 96 ILE A N 1
ATOM 807 C CA . ILE A 1 96 ? -2.483 2.242 -3.813 1.00 96.00 96 ILE A CA 1
ATOM 808 C C . ILE A 1 96 ? -0.981 2.348 -3.536 1.00 96.00 96 ILE A C 1
ATOM 810 O O . ILE A 1 96 ? -0.343 1.363 -3.176 1.00 96.00 96 ILE A O 1
ATOM 814 N N . GLU A 1 97 ? -0.409 3.541 -3.678 1.00 94.50 97 GLU A N 1
ATOM 815 C CA . GLU A 1 97 ? 1.019 3.787 -3.449 1.00 94.50 97 GLU A CA 1
ATOM 816 C C . GLU A 1 97 ? 1.235 4.554 -2.141 1.00 94.50 97 GLU A C 1
ATOM 818 O O . GLU A 1 97 ? 0.591 5.573 -1.895 1.00 94.50 97 GLU A O 1
ATOM 823 N N . ILE A 1 98 ? 2.157 4.074 -1.306 1.00 91.75 98 ILE A N 1
ATOM 824 C CA . ILE A 1 98 ? 2.437 4.599 0.032 1.00 91.75 98 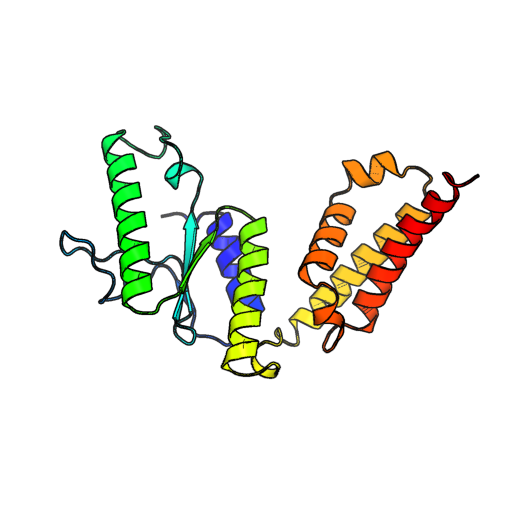ILE A CA 1
ATOM 825 C C . ILE A 1 98 ? 3.857 5.156 0.072 1.00 91.75 98 ILE A C 1
ATOM 827 O O . ILE A 1 98 ? 4.826 4.396 0.066 1.00 91.75 98 ILE A O 1
ATOM 831 N N . GLY A 1 99 ? 3.965 6.485 0.138 1.00 88.94 99 GLY A N 1
ATOM 832 C CA . GLY A 1 99 ? 5.236 7.210 0.260 1.00 88.94 99 GLY A CA 1
ATOM 833 C C . GLY A 1 99 ? 5.665 7.511 1.700 1.00 88.94 99 GLY A C 1
ATOM 834 O O . GLY A 1 99 ? 6.847 7.739 1.967 1.00 88.94 99 GLY A O 1
ATOM 835 N N . GLY A 1 100 ? 4.722 7.507 2.642 1.00 83.06 100 GLY A N 1
ATOM 836 C CA . GLY A 1 100 ? 4.954 7.883 4.030 1.00 83.06 100 GLY A CA 1
ATOM 837 C C . GLY A 1 100 ? 3.760 7.589 4.937 1.00 83.06 100 GLY A C 1
ATOM 838 O O . GLY A 1 100 ? 2.822 6.886 4.570 1.00 83.06 100 GLY A O 1
ATOM 839 N N . GLU A 1 101 ? 3.821 8.097 6.170 1.00 78.12 101 GLU A N 1
ATOM 840 C CA . GLU A 1 101 ? 2.816 7.802 7.201 1.00 78.12 101 GLU A CA 1
ATOM 841 C C . GLU A 1 101 ? 1.430 8.384 6.875 1.00 78.12 101 GLU A C 1
ATOM 843 O O . GLU A 1 101 ? 0.422 7.776 7.233 1.00 78.12 101 GLU A O 1
ATOM 848 N N . THR A 1 102 ? 1.358 9.520 6.175 1.00 75.62 102 THR A N 1
ATOM 849 C CA . THR A 1 102 ? 0.084 10.136 5.769 1.00 75.62 102 THR A CA 1
ATOM 850 C C . THR A 1 102 ? -0.668 9.247 4.781 1.00 75.62 102 THR A C 1
ATOM 852 O O . THR A 1 102 ? -1.868 9.037 4.924 1.00 75.62 102 THR A O 1
ATOM 855 N N . GLU A 1 103 ? 0.025 8.650 3.813 1.00 84.00 103 GLU A N 1
ATOM 856 C CA . GLU A 1 103 ? -0.597 7.772 2.822 1.00 84.00 103 GLU A CA 1
ATOM 857 C C . GLU A 1 103 ? -1.103 6.463 3.446 1.00 84.00 103 GLU A C 1
ATOM 859 O O . GLU A 1 103 ? -2.097 5.916 2.977 1.00 84.00 103 GLU A O 1
ATOM 864 N N . ILE A 1 104 ? -0.494 5.981 4.540 1.00 82.44 104 ILE A N 1
ATOM 865 C CA . ILE A 1 104 ? -1.015 4.825 5.298 1.00 82.44 104 ILE A CA 1
ATOM 866 C C . ILE A 1 104 ? -2.417 5.125 5.833 1.00 82.44 104 ILE A C 1
ATOM 868 O O . ILE A 1 104 ? -3.317 4.289 5.749 1.00 82.44 104 ILE A O 1
ATOM 872 N N . ILE A 1 105 ? -2.594 6.321 6.392 1.00 77.06 105 ILE A N 1
ATOM 873 C CA . ILE A 1 105 ? -3.862 6.783 6.957 1.00 77.06 105 ILE A CA 1
ATOM 874 C C . ILE A 1 105 ? -4.922 6.837 5.849 1.00 77.06 105 ILE A C 1
ATOM 876 O O . ILE A 1 105 ? -6.003 6.268 6.003 1.00 77.06 105 ILE A O 1
ATOM 880 N N . GLU A 1 106 ? -4.593 7.441 4.709 1.00 80.00 106 GLU A N 1
ATOM 881 C CA . GLU A 1 106 ? -5.505 7.532 3.565 1.00 80.00 106 GLU A CA 1
ATOM 882 C C . GLU A 1 106 ? -5.824 6.164 2.947 1.00 80.00 106 GLU A C 1
ATOM 884 O O . GLU A 1 106 ? -6.973 5.905 2.589 1.00 80.00 106 GLU A O 1
ATOM 889 N N . MET A 1 107 ? -4.861 5.239 2.914 1.00 91.06 107 MET A N 1
ATOM 890 C CA . MET A 1 107 ? -5.087 3.855 2.491 1.00 91.06 107 MET A CA 1
ATOM 891 C C . MET A 1 107 ? -6.124 3.160 3.371 1.00 91.06 107 MET A C 1
ATOM 893 O O . MET A 1 107 ? -7.075 2.581 2.847 1.00 91.06 107 MET A O 1
ATOM 897 N N . ILE A 1 108 ? -6.003 3.261 4.698 1.00 86.25 108 ILE A N 1
ATOM 898 C CA . ILE A 1 108 ? -6.968 2.635 5.612 1.00 86.25 108 ILE A CA 1
ATOM 899 C C . ILE A 1 108 ? -8.368 3.213 5.381 1.00 86.25 108 ILE A C 1
ATOM 901 O O . ILE A 1 108 ? -9.340 2.459 5.299 1.00 86.25 108 ILE A O 1
ATOM 905 N N . ARG A 1 109 ? -8.481 4.542 5.244 1.00 81.19 109 ARG A N 1
ATOM 906 C CA . ARG A 1 109 ? -9.763 5.213 4.969 1.00 81.19 109 ARG A CA 1
ATOM 907 C C . ARG A 1 109 ? -10.376 4.719 3.667 1.00 81.19 109 ARG A C 1
ATOM 909 O O . ARG A 1 109 ? -11.543 4.330 3.657 1.00 81.19 109 ARG A O 1
ATOM 916 N N . PHE A 1 110 ? -9.583 4.695 2.599 1.00 87.75 110 PHE A N 1
ATOM 917 C CA . PHE A 1 110 ? -10.019 4.251 1.283 1.00 87.75 110 PHE A CA 1
ATOM 918 C C . PHE A 1 110 ? -10.527 2.808 1.313 1.00 87.75 110 PHE A C 1
ATOM 920 O O . PHE A 1 110 ? -11.652 2.548 0.890 1.00 87.75 110 PHE A O 1
ATOM 927 N N . VAL A 1 111 ? -9.739 1.873 1.857 1.00 88.94 111 VAL A N 1
ATOM 928 C CA . VAL A 1 111 ? -10.105 0.448 1.890 1.00 88.94 111 VAL A CA 1
ATOM 929 C C . VAL A 1 111 ? -11.380 0.241 2.711 1.00 88.94 111 VAL A C 1
ATOM 931 O O . VAL A 1 111 ? -12.275 -0.486 2.285 1.00 88.94 111 VAL A O 1
ATOM 934 N N . ARG A 1 112 ? -11.541 0.937 3.843 1.00 84.62 112 ARG A N 1
ATOM 935 C CA . ARG A 1 112 ? -12.777 0.865 4.641 1.00 84.62 112 ARG A CA 1
ATOM 936 C C . ARG A 1 112 ? -13.995 1.398 3.895 1.00 84.62 112 ARG A C 1
ATOM 938 O O . ARG A 1 112 ? -15.036 0.749 3.911 1.00 84.62 112 ARG A O 1
ATOM 945 N N . GLN A 1 113 ? -13.877 2.543 3.225 1.00 82.06 113 GLN A N 1
ATOM 946 C CA . GLN A 1 113 ? -14.965 3.095 2.411 1.00 82.06 113 GLN A CA 1
ATOM 947 C C . GLN A 1 113 ? -15.327 2.163 1.251 1.00 82.06 113 GLN A C 1
ATOM 949 O O . GLN A 1 113 ? -16.507 1.964 0.963 1.00 82.06 113 GLN A O 1
ATOM 954 N N . TYR A 1 114 ? -14.323 1.556 0.618 1.00 87.88 114 TYR A N 1
ATOM 955 C CA . TYR A 1 114 ? -14.519 0.567 -0.433 1.00 87.88 114 TYR A CA 1
ATOM 956 C C . TYR A 1 114 ? -15.299 -0.649 0.077 1.00 87.88 114 TYR A C 1
ATOM 958 O O . TYR A 1 114 ? -16.299 -1.034 -0.530 1.00 87.88 114 TYR A O 1
ATOM 966 N N . ILE A 1 115 ? -14.899 -1.211 1.222 1.00 85.94 115 ILE A N 1
ATOM 967 C CA . ILE A 1 115 ? -15.602 -2.333 1.854 1.00 85.94 115 ILE A CA 1
ATOM 968 C C . ILE A 1 115 ? -17.034 -1.935 2.218 1.00 85.94 115 ILE A C 1
ATOM 970 O O . ILE A 1 115 ? -17.962 -2.664 1.884 1.00 85.94 115 ILE A O 1
ATOM 974 N N . ALA A 1 116 ? -17.230 -0.775 2.849 1.00 81.56 116 ALA A N 1
ATOM 975 C CA . ALA A 1 116 ? -18.547 -0.297 3.265 1.00 81.56 116 ALA A CA 1
ATOM 976 C C . ALA A 1 116 ? -19.504 -0.175 2.075 1.00 81.56 116 ALA A C 1
ATOM 978 O O . ALA A 1 116 ? -20.641 -0.643 2.127 1.00 81.56 116 ALA A O 1
ATOM 979 N N . LYS A 1 117 ? -19.015 0.402 0.973 1.00 83.75 117 LYS A N 1
ATOM 980 C CA . LYS A 1 117 ? -19.777 0.574 -0.265 1.00 83.75 117 LYS A CA 1
ATOM 981 C C . LYS A 1 117 ? -20.088 -0.754 -0.961 1.00 83.75 117 LYS A C 1
ATOM 983 O O . LYS A 1 117 ? -21.152 -0.878 -1.559 1.00 83.75 117 LYS A O 1
ATOM 988 N N . THR A 1 118 ? -19.167 -1.714 -0.916 1.00 85.62 118 THR A N 1
ATOM 989 C CA . THR A 1 118 ? -19.259 -2.966 -1.691 1.00 85.62 118 THR A CA 1
ATOM 990 C C . THR A 1 118 ? -19.979 -4.077 -0.929 1.00 85.62 118 THR A C 1
ATOM 992 O O . THR A 1 118 ? -20.756 -4.827 -1.512 1.00 85.62 118 THR A O 1
ATOM 995 N N . TYR A 1 119 ? -19.744 -4.175 0.379 1.00 83.69 119 TYR A N 1
ATOM 996 C CA . TYR A 1 119 ? -20.164 -5.301 1.215 1.00 83.69 119 TYR A CA 1
ATOM 997 C C . TYR A 1 119 ? -20.986 -4.895 2.448 1.00 83.69 119 TYR A C 1
ATOM 999 O O . TYR A 1 119 ? -21.411 -5.771 3.203 1.00 83.69 119 TYR A O 1
ATOM 1007 N N . GLY A 1 120 ? -21.226 -3.597 2.654 1.00 72.88 120 GLY A N 1
ATOM 1008 C CA . GLY A 1 120 ? -21.973 -3.060 3.791 1.00 72.88 120 GLY A CA 1
ATOM 1009 C C . GLY A 1 120 ? -21.094 -2.673 4.986 1.00 72.88 120 GLY A C 1
ATOM 1010 O O . GLY A 1 120 ? -19.961 -3.132 5.144 1.00 72.88 120 GLY A O 1
ATOM 1011 N N . ASN A 1 121 ? -21.637 -1.807 5.848 1.00 69.75 121 ASN A N 1
ATOM 1012 C CA . ASN A 1 121 ? -20.906 -1.198 6.967 1.00 69.75 121 ASN A CA 1
ATOM 1013 C C . ASN A 1 121 ? -20.418 -2.209 8.012 1.00 69.75 121 ASN A C 1
ATOM 1015 O O . ASN A 1 121 ? -19.339 -2.018 8.568 1.00 69.75 121 ASN A O 1
ATOM 1019 N N . ASP A 1 122 ? -21.152 -3.301 8.233 1.00 68.62 122 ASP A N 1
ATOM 1020 C CA . ASP A 1 122 ? -20.796 -4.310 9.238 1.00 68.62 122 ASP A CA 1
ATOM 1021 C C . ASP A 1 122 ? -19.450 -4.983 8.932 1.00 68.62 122 ASP A C 1
ATOM 1023 O O . ASP A 1 122 ? -18.689 -5.301 9.841 1.00 68.62 122 ASP A O 1
ATOM 1027 N N . ARG A 1 123 ? -19.112 -5.147 7.645 1.00 69.06 123 ARG A N 1
ATOM 1028 C CA . ARG A 1 123 ? -17.820 -5.708 7.208 1.00 69.06 123 ARG A CA 1
ATOM 1029 C C . ARG A 1 123 ? -16.694 -4.677 7.133 1.00 69.06 123 ARG A C 1
ATOM 1031 O O . ARG A 1 123 ? -15.531 -5.060 7.022 1.00 69.06 123 ARG A O 1
ATOM 1038 N N . ALA A 1 124 ? -17.035 -3.389 7.175 1.00 65.00 124 ALA A N 1
ATOM 1039 C CA . ALA A 1 124 ? -16.095 -2.267 7.196 1.00 65.00 124 ALA A CA 1
ATOM 1040 C C . ALA A 1 124 ? -15.772 -1.777 8.619 1.00 65.00 124 ALA A C 1
ATOM 1042 O O . ALA A 1 124 ? -14.964 -0.850 8.795 1.00 65.00 124 ALA A O 1
ATOM 1043 N N . ALA A 1 125 ? -16.428 -2.361 9.626 1.00 60.38 125 ALA A N 1
ATOM 1044 C CA . ALA A 1 125 ? -16.134 -2.123 11.026 1.00 60.38 125 ALA A CA 1
ATOM 1045 C C . ALA A 1 125 ? -14.712 -2.620 11.354 1.00 60.38 125 ALA A C 1
ATOM 1047 O O . ALA A 1 125 ? -14.302 -3.677 10.869 1.00 60.38 125 ALA A O 1
ATOM 1048 N N . PRO A 1 126 ? -13.936 -1.863 12.147 1.00 60.59 126 PRO A N 1
ATOM 1049 C CA . PRO A 1 126 ? -12.676 -2.365 12.662 1.00 60.59 126 PRO A CA 1
ATOM 1050 C C . PRO A 1 126 ? -12.947 -3.542 13.620 1.00 60.59 126 PRO A C 1
ATOM 1052 O O . PRO A 1 126 ? -14.047 -3.651 14.167 1.00 60.59 126 PRO A O 1
ATOM 1055 N N . PRO A 1 127 ? -11.962 -4.426 13.843 1.00 57.31 127 PRO A N 1
ATOM 1056 C CA . PRO A 1 127 ? -12.024 -5.410 14.919 1.00 57.31 127 PRO A CA 1
ATOM 1057 C C . PRO A 1 127 ? -12.466 -4.821 16.271 1.00 57.31 127 PRO A C 1
ATOM 1059 O O . PRO A 1 127 ? -12.027 -3.746 16.658 1.00 57.31 127 PRO A O 1
ATOM 1062 N N . GLN A 1 128 ? -13.293 -5.545 17.028 1.00 56.00 128 GLN A N 1
ATOM 1063 C CA . GLN A 1 128 ? -13.819 -5.072 18.323 1.00 56.00 128 GLN A CA 1
ATOM 1064 C C . GLN A 1 128 ? -12.725 -4.866 19.392 1.00 56.00 128 GLN A C 1
ATOM 1066 O O . GLN A 1 128 ? -12.899 -4.115 20.346 1.00 56.00 128 GLN A O 1
ATOM 1071 N N . ASP A 1 129 ? -11.580 -5.540 19.273 1.00 51.84 129 ASP A N 1
ATOM 1072 C CA . ASP A 1 129 ? -10.460 -5.440 20.218 1.00 51.84 129 ASP A CA 1
ATOM 1073 C C . ASP A 1 129 ? -9.586 -4.199 19.980 1.00 51.84 129 ASP A C 1
ATOM 1075 O O . ASP A 1 129 ? -8.972 -3.672 20.915 1.00 51.84 129 ASP A O 1
ATOM 1079 N N . ILE A 1 130 ? -9.563 -3.696 18.744 1.00 52.41 130 ILE A N 1
ATOM 1080 C CA . ILE A 1 130 ? -8.990 -2.395 18.390 1.00 52.41 130 ILE A CA 1
ATOM 1081 C C . ILE A 1 130 ? -9.677 -1.300 19.198 1.00 52.41 130 ILE A C 1
ATOM 1083 O O . ILE A 1 130 ? -8.982 -0.423 19.714 1.00 52.41 130 ILE A O 1
ATOM 1087 N N . ASP A 1 131 ? -10.990 -1.404 19.398 1.00 51.97 131 ASP A N 1
ATOM 1088 C CA . ASP A 1 131 ? -11.778 -0.408 20.117 1.00 51.97 131 ASP A CA 1
ATOM 1089 C C . ASP A 1 131 ? -11.252 -0.183 21.538 1.00 51.97 131 ASP A C 1
ATOM 1091 O O . ASP A 1 131 ? -10.941 0.948 21.908 1.00 51.97 131 ASP A O 1
ATOM 1095 N N . SER A 1 132 ? -10.991 -1.264 22.280 1.00 55.78 132 SER A N 1
ATOM 1096 C CA . SER A 1 132 ? -10.434 -1.189 23.640 1.00 55.78 132 SER A CA 1
ATOM 1097 C C . SER A 1 132 ? -9.053 -0.515 23.704 1.00 55.78 132 SER A C 1
ATOM 1099 O O . SER A 1 132 ? -8.799 0.338 24.558 1.00 55.78 132 SER A O 1
ATOM 1101 N N . LYS A 1 133 ? -8.156 -0.832 22.759 1.00 56.56 133 LYS A N 1
ATOM 1102 C CA . LYS A 1 133 ? -6.806 -0.244 22.691 1.00 56.56 133 LYS A CA 1
ATOM 1103 C C . LYS A 1 133 ? -6.843 1.229 22.296 1.00 56.56 133 LYS A C 1
ATOM 1105 O O . LYS A 1 133 ? -6.007 2.017 22.752 1.00 56.56 133 LYS A O 1
ATOM 1110 N N . TRP A 1 134 ? -7.771 1.614 21.421 1.00 54.44 134 TRP A N 1
ATOM 1111 C CA . TRP A 1 134 ? -7.957 3.014 21.060 1.00 54.44 134 TRP A CA 1
ATOM 1112 C C . TRP A 1 134 ? -8.624 3.799 22.172 1.00 54.44 134 TRP A C 1
ATOM 1114 O O . TRP A 1 134 ? -8.173 4.912 22.413 1.00 54.44 134 TRP A O 1
ATOM 1124 N N . ASP A 1 135 ? -9.582 3.236 22.904 1.00 57.47 135 ASP A N 1
ATOM 1125 C CA . ASP A 1 135 ? -10.191 3.889 24.065 1.00 57.47 135 ASP A CA 1
ATOM 1126 C C . ASP A 1 135 ? -9.147 4.227 25.137 1.00 57.47 135 ASP A C 1
ATOM 1128 O O . ASP A 1 135 ? -9.080 5.368 25.599 1.00 57.47 135 ASP A O 1
ATOM 1132 N N . GLU A 1 136 ? -8.234 3.306 25.460 1.00 63.19 136 GLU A N 1
ATOM 1133 C CA . GLU A 1 136 ? -7.117 3.584 26.377 1.00 63.19 136 GLU A CA 1
ATOM 1134 C C . GLU A 1 136 ? -6.203 4.709 25.860 1.00 63.19 136 GLU A C 1
ATOM 1136 O O . GLU A 1 136 ? -5.786 5.615 26.598 1.00 63.19 136 GLU A O 1
ATOM 1141 N N . LYS A 1 137 ? -5.896 4.684 24.561 1.00 61.59 137 LYS A N 1
ATOM 1142 C CA . LYS A 1 137 ? -5.037 5.678 23.908 1.00 61.59 137 LYS A CA 1
ATOM 1143 C C . LYS A 1 137 ? -5.712 7.049 23.826 1.00 61.59 137 LYS A C 1
ATOM 1145 O O . LYS A 1 137 ? -5.056 8.057 24.094 1.00 61.59 137 LYS A O 1
ATOM 1150 N N . PHE A 1 138 ? -7.005 7.099 23.515 1.00 60.81 138 PHE A N 1
ATOM 1151 C CA . PHE A 1 138 ? -7.830 8.303 23.510 1.00 60.81 138 PHE A CA 1
ATOM 1152 C C . PHE A 1 138 ? -7.982 8.873 24.916 1.00 60.81 138 PHE A C 1
ATOM 1154 O O . PHE A 1 138 ? -7.834 10.083 25.094 1.00 60.81 138 PHE A O 1
ATOM 1161 N N . HIS A 1 139 ? -8.166 8.027 25.931 1.00 64.31 139 HIS A N 1
ATOM 1162 C CA . HIS A 1 139 ? -8.205 8.441 27.332 1.00 64.31 139 HIS A CA 1
ATOM 1163 C C . HIS A 1 139 ? -6.880 9.091 27.767 1.00 64.31 139 HIS A C 1
ATOM 1165 O O . HIS A 1 139 ? -6.864 10.162 28.380 1.00 64.31 139 HIS A O 1
ATOM 1171 N N . SER A 1 140 ? -5.746 8.498 27.386 1.00 65.12 140 SER A N 1
ATOM 1172 C CA . SER A 1 140 ? -4.408 9.040 27.660 1.00 65.12 140 SER A CA 1
ATOM 1173 C C . SER A 1 140 ? -4.159 10.394 26.975 1.00 65.12 140 SER A C 1
ATOM 1175 O O . SER A 1 140 ? -3.662 11.341 27.602 1.00 65.12 140 SER A O 1
ATOM 1177 N N . ILE A 1 141 ? -4.561 10.527 25.706 1.00 60.78 141 ILE A N 1
ATOM 1178 C CA . ILE A 1 141 ? -4.467 11.786 24.950 1.00 60.78 141 ILE A CA 1
ATOM 1179 C C . ILE A 1 141 ? -5.380 12.851 25.571 1.00 60.78 141 ILE A C 1
ATOM 1181 O O . ILE A 1 141 ? -4.908 13.952 25.854 1.00 60.78 141 ILE A O 1
ATOM 1185 N N . SER A 1 142 ? -6.636 12.519 25.879 1.00 62.09 142 SER A N 1
ATOM 1186 C CA . SER A 1 142 ? -7.604 13.428 26.513 1.00 62.09 142 SER A CA 1
ATOM 1187 C C . SER A 1 142 ? -7.096 13.946 27.860 1.00 62.09 142 SER A C 1
ATOM 1189 O O . SER A 1 142 ? -7.119 15.147 28.124 1.00 62.09 142 SER A O 1
ATOM 1191 N N . LYS A 1 143 ? -6.525 13.068 28.696 1.00 68.38 143 LYS A N 1
ATOM 1192 C CA . LYS A 1 143 ? -5.894 13.448 29.971 1.00 68.38 143 LYS A CA 1
ATOM 1193 C C . LYS A 1 143 ? -4.713 14.402 29.774 1.00 68.38 143 LYS A C 1
ATOM 1195 O O . LYS A 1 143 ? -4.507 15.308 30.582 1.00 68.38 143 LYS A O 1
ATOM 1200 N N . THR A 1 144 ? -3.937 14.206 28.710 1.00 64.44 144 THR A N 1
ATOM 1201 C CA . THR A 1 144 ? -2.804 15.073 28.360 1.00 64.44 144 THR A CA 1
ATOM 1202 C C . THR A 1 144 ? -3.277 16.446 27.881 1.00 64.44 144 THR A C 1
ATOM 1204 O O . THR A 1 144 ? -2.727 17.456 28.319 1.00 64.44 144 THR A O 1
ATOM 1207 N N . LEU A 1 145 ? -4.322 16.502 27.051 1.00 61.47 145 LEU A N 1
ATOM 1208 C CA . LEU A 1 145 ? -4.927 17.754 26.585 1.00 61.47 145 LEU A CA 1
ATOM 1209 C C . LEU A 1 145 ? -5.566 18.546 27.731 1.00 61.47 145 LEU A C 1
ATOM 1211 O O . LEU A 1 145 ? -5.340 19.750 27.817 1.00 61.47 145 LEU A O 1
ATOM 1215 N N . ARG A 1 146 ? -6.265 17.888 28.668 1.00 65.81 146 ARG A N 1
ATOM 1216 C CA . ARG A 1 146 ? -6.804 18.536 29.881 1.00 65.81 146 ARG A CA 1
ATOM 1217 C C . ARG A 1 146 ? -5.706 19.228 30.690 1.00 65.81 146 ARG A C 1
ATOM 1219 O O . ARG A 1 146 ? -5.806 20.417 30.963 1.00 65.81 146 ARG A O 1
ATOM 1226 N N . LYS A 1 147 ? -4.602 18.523 30.968 1.00 65.00 147 LYS A N 1
ATOM 1227 C CA . LYS A 1 147 ? -3.433 19.096 31.663 1.00 65.00 147 LYS A CA 1
ATOM 1228 C C . LYS A 1 147 ? -2.784 20.257 30.907 1.00 65.00 147 LYS A C 1
ATOM 1230 O O . LYS A 1 147 ? -2.189 21.132 31.529 1.00 65.00 147 LYS A O 1
ATOM 1235 N N . ALA A 1 148 ? -2.827 20.235 29.577 1.00 60.41 148 ALA A N 1
ATOM 1236 C CA . ALA A 1 148 ? -2.307 21.316 28.750 1.00 60.41 148 ALA A CA 1
ATOM 1237 C C . ALA A 1 148 ? -3.236 22.536 28.753 1.00 60.41 148 ALA A C 1
ATOM 1239 O O . ALA A 1 148 ? -2.739 23.654 28.757 1.00 60.41 148 ALA A O 1
ATOM 1240 N N . ASN A 1 149 ? -4.558 22.330 28.811 1.00 55.75 149 ASN A N 1
ATOM 1241 C CA . ASN A 1 149 ? -5.566 23.395 28.909 1.00 55.75 149 ASN A CA 1
ATOM 1242 C C . ASN A 1 149 ? -5.430 24.219 30.200 1.00 55.75 149 ASN A C 1
ATOM 1244 O O . ASN A 1 149 ? -5.850 25.373 30.257 1.00 55.75 149 ASN A O 1
ATOM 1248 N N . ASP A 1 150 ? -4.823 23.634 31.231 1.00 60.41 150 ASP A N 1
ATOM 1249 C CA . ASP A 1 150 ? -4.527 24.314 32.492 1.00 60.41 150 ASP A CA 1
ATOM 1250 C C . ASP A 1 150 ? -3.246 25.171 32.431 1.00 60.41 150 ASP A C 1
ATOM 1252 O O . ASP A 1 150 ? -3.011 25.997 33.314 1.00 60.41 150 ASP A O 1
ATOM 1256 N N . LYS A 1 151 ? -2.409 25.017 31.393 1.00 54.47 151 LYS A N 1
ATOM 1257 C CA . LYS A 1 151 ? -1.164 25.779 31.205 1.00 54.47 151 LYS A CA 1
ATOM 1258 C C . LYS A 1 151 ? -1.352 26.845 30.119 1.00 54.47 151 LYS A C 1
ATOM 1260 O O . LYS A 1 151 ? -1.712 26.529 28.993 1.00 54.47 151 LYS A O 1
ATOM 1265 N N . LYS A 1 152 ? -1.055 28.114 30.430 1.00 53.94 152 LYS A N 1
ATOM 1266 C CA . LYS A 1 152 ? -1.248 29.298 29.555 1.00 53.94 152 LYS A CA 1
ATOM 1267 C C . LYS A 1 152 ? -0.372 29.351 28.278 1.00 53.94 152 LYS A C 1
ATOM 1269 O O . LYS A 1 152 ? -0.325 30.384 27.619 1.00 53.94 152 LYS A O 1
ATOM 1274 N N . ASP A 1 153 ? 0.278 28.260 27.875 1.00 54.09 153 ASP A N 1
ATOM 1275 C CA . ASP A 1 153 ? 1.329 28.258 26.843 1.00 54.09 153 ASP A CA 1
ATOM 1276 C C . ASP A 1 153 ? 0.872 27.643 25.504 1.00 54.09 153 ASP A C 1
ATOM 1278 O O . ASP A 1 153 ? 1.436 26.669 24.992 1.00 54.09 153 ASP A O 1
ATOM 1282 N N . TYR A 1 154 ? -0.161 28.247 24.909 1.00 51.38 154 TYR A N 1
ATOM 1283 C CA . TYR A 1 154 ? -0.809 27.826 23.655 1.00 51.38 154 TYR A CA 1
ATOM 1284 C C . TYR A 1 154 ? 0.168 27.614 22.479 1.00 51.38 154 TYR A C 1
ATOM 1286 O O . TYR A 1 154 ? 0.137 26.583 21.799 1.00 51.38 154 TYR A O 1
ATOM 1294 N N . HIS A 1 155 ? 1.080 28.562 22.243 1.00 49.38 155 HIS A N 1
ATOM 1295 C CA . HIS A 1 155 ? 1.979 28.520 21.083 1.00 49.38 155 HIS A CA 1
ATOM 1296 C C . HIS A 1 155 ? 3.092 27.470 21.203 1.00 49.38 155 HIS A C 1
ATOM 1298 O O . HIS A 1 155 ? 3.508 26.909 20.186 1.00 49.38 155 HIS A O 1
ATOM 1304 N N . ILE A 1 156 ? 3.537 27.170 22.427 1.00 50.56 156 ILE A N 1
ATOM 1305 C CA . ILE A 1 156 ? 4.564 26.156 22.708 1.00 50.56 156 ILE A CA 1
ATOM 1306 C C . ILE A 1 156 ? 3.968 24.756 22.520 1.00 50.56 156 ILE A C 1
ATOM 1308 O O . ILE A 1 156 ? 4.588 23.883 21.909 1.00 50.56 156 ILE A O 1
ATOM 1312 N N . PHE A 1 157 ? 2.725 24.557 22.970 1.00 52.41 157 PHE A N 1
ATOM 1313 C CA . PHE A 1 157 ? 2.028 23.283 22.832 1.00 52.41 157 PHE A CA 1
ATOM 1314 C C . PHE A 1 157 ? 1.666 22.976 21.367 1.00 52.41 157 PHE A C 1
ATOM 1316 O O . PHE A 1 157 ? 1.969 21.890 20.880 1.00 52.41 157 PHE A O 1
ATOM 1323 N N . LYS A 1 158 ? 1.110 23.933 20.611 1.00 49.88 158 LYS A N 1
ATOM 1324 C CA . LYS A 1 158 ? 0.693 23.711 19.210 1.00 49.88 158 LYS A CA 1
ATOM 1325 C C . LYS A 1 158 ? 1.859 23.408 18.256 1.00 49.88 158 LYS A C 1
ATOM 1327 O O . LYS A 1 158 ? 1.736 22.522 17.410 1.00 49.88 158 LYS A O 1
ATOM 1332 N N . ARG A 1 159 ? 2.985 24.127 18.381 1.00 49.78 159 ARG A N 1
ATOM 1333 C CA . ARG A 1 159 ? 4.150 23.981 17.482 1.00 49.78 159 ARG A CA 1
ATOM 1334 C C . ARG A 1 159 ? 5.036 22.774 17.795 1.00 49.78 159 ARG A C 1
ATOM 1336 O O . ARG A 1 159 ? 5.713 22.300 16.891 1.00 49.78 159 ARG A O 1
ATOM 1343 N N . GLY A 1 160 ? 5.052 22.291 19.040 1.00 49.16 160 GLY A N 1
ATOM 1344 C CA . GLY A 1 160 ? 5.993 21.251 19.477 1.00 49.16 160 GLY A CA 1
ATOM 1345 C C . GLY A 1 160 ? 5.365 19.971 20.025 1.00 49.16 160 GLY A C 1
ATOM 1346 O O . GLY A 1 160 ? 6.073 18.976 20.192 1.00 49.16 160 GLY A O 1
ATOM 1347 N N . ASN A 1 161 ? 4.063 19.947 20.332 1.00 58.16 161 ASN A N 1
ATOM 1348 C CA . ASN A 1 161 ? 3.484 18.804 21.026 1.00 58.16 161 ASN A CA 1
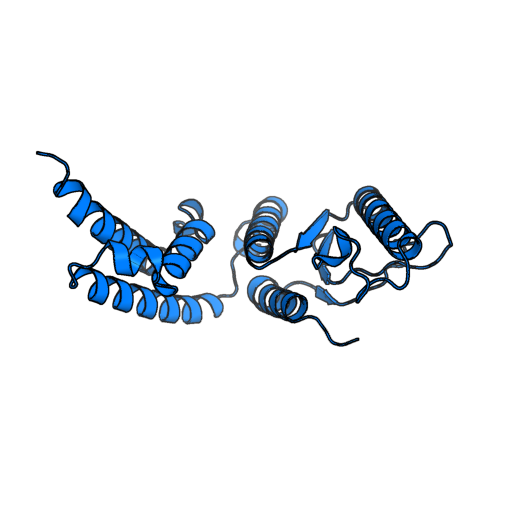ATOM 1349 C C . ASN A 1 161 ? 3.021 17.708 20.059 1.00 58.16 161 ASN A C 1
ATOM 1351 O O . ASN A 1 161 ? 1.939 17.761 19.471 1.00 58.16 161 ASN A O 1
ATOM 1355 N N . ARG A 1 162 ? 3.836 16.652 19.970 1.00 53.97 162 ARG A N 1
ATOM 1356 C CA . ARG A 1 162 ? 3.548 15.428 19.211 1.00 53.97 162 ARG A CA 1
ATOM 1357 C C . ARG A 1 162 ? 2.196 14.800 19.581 1.00 53.97 162 ARG A C 1
ATOM 1359 O O . ARG A 1 162 ? 1.577 14.193 18.719 1.00 53.97 162 ARG A O 1
ATOM 1366 N N . HIS A 1 163 ? 1.716 14.947 20.819 1.00 51.78 163 HIS A N 1
ATOM 1367 C CA . HIS A 1 163 ? 0.405 14.431 21.231 1.00 51.78 163 HIS A CA 1
ATOM 1368 C C . HIS A 1 163 ? -0.759 15.260 20.681 1.00 51.78 163 HIS A C 1
ATOM 1370 O O . HIS A 1 163 ? -1.772 14.668 20.337 1.00 51.78 163 HIS A O 1
ATOM 1376 N N . TYR A 1 164 ? -0.618 16.584 20.548 1.00 57.41 164 TYR A N 1
ATOM 1377 C CA . TYR A 1 164 ? -1.644 17.440 19.936 1.00 57.41 164 TYR A CA 1
ATOM 1378 C C . TYR A 1 164 ? -1.760 17.190 18.434 1.00 57.41 164 TYR A C 1
ATOM 1380 O O . TYR A 1 164 ? -2.854 16.964 17.935 1.00 57.41 164 TYR A O 1
ATOM 1388 N N . GLN A 1 165 ? -0.625 17.131 17.731 1.00 59.34 165 GLN A N 1
ATOM 1389 C CA . GLN A 1 165 ? -0.601 16.800 16.301 1.00 59.34 165 GLN A CA 1
ATOM 1390 C C . GLN A 1 165 ? -1.155 15.393 16.039 1.00 59.34 165 GLN A C 1
ATOM 1392 O O . GLN A 1 165 ? -1.904 15.183 15.094 1.00 59.34 165 GLN A O 1
ATOM 1397 N N . LYS A 1 166 ? -0.864 14.444 16.937 1.00 58.69 166 LYS A N 1
ATOM 1398 C CA . LYS A 1 166 ? -1.443 13.097 16.902 1.00 58.69 166 LYS A CA 1
ATOM 1399 C C . LYS A 1 166 ? -2.937 13.081 17.240 1.00 58.69 166 LYS A C 1
ATOM 1401 O O . LYS A 1 166 ? -3.650 12.250 16.709 1.00 58.69 166 LYS A O 1
ATOM 1406 N N . ALA A 1 167 ? -3.421 13.954 18.122 1.00 55.72 167 ALA A N 1
ATOM 1407 C CA . ALA A 1 167 ? -4.849 14.073 18.423 1.00 55.72 167 ALA A CA 1
ATOM 1408 C C . ALA A 1 167 ? -5.624 14.664 17.236 1.00 55.72 167 ALA A C 1
ATOM 1410 O O . ALA A 1 167 ? -6.658 14.122 16.868 1.00 55.72 167 ALA A O 1
ATOM 1411 N N . LEU A 1 168 ? -5.087 15.713 16.605 1.00 57.44 168 LEU A N 1
ATOM 1412 C CA . LEU A 1 168 ? -5.611 16.301 15.370 1.00 57.44 168 LEU A CA 1
ATOM 1413 C C . LEU A 1 168 ? -5.680 15.282 14.241 1.00 57.44 168 LEU A C 1
ATOM 1415 O O . LEU A 1 168 ? -6.757 15.083 13.696 1.00 57.44 168 LEU A O 1
ATOM 1419 N N . SER A 1 169 ? -4.584 14.571 13.964 1.00 57.28 169 SER A N 1
ATOM 1420 C CA . SER A 1 169 ? -4.581 13.564 12.902 1.00 57.28 169 SER A CA 1
ATOM 1421 C C . SER A 1 169 ? -5.560 12.424 13.179 1.00 57.28 169 SER A C 1
ATOM 1423 O O . SER A 1 169 ? -6.149 11.886 12.250 1.00 57.28 169 SER A O 1
ATOM 1425 N N . LEU A 1 170 ? -5.783 12.068 14.451 1.00 54.50 170 LEU A N 1
ATOM 1426 C CA . LEU A 1 170 ? -6.797 11.086 14.834 1.00 54.50 170 LEU A CA 1
ATOM 1427 C C . LEU A 1 170 ? -8.217 11.625 14.643 1.00 54.50 170 LEU A C 1
ATOM 1429 O O . LEU A 1 170 ? -9.052 10.920 14.092 1.00 54.50 170 LEU A O 1
ATOM 1433 N N . VAL A 1 171 ? -8.504 12.861 15.046 1.00 56.44 171 VAL A N 1
ATOM 1434 C CA . VAL A 1 171 ? -9.819 13.483 14.823 1.00 56.44 171 V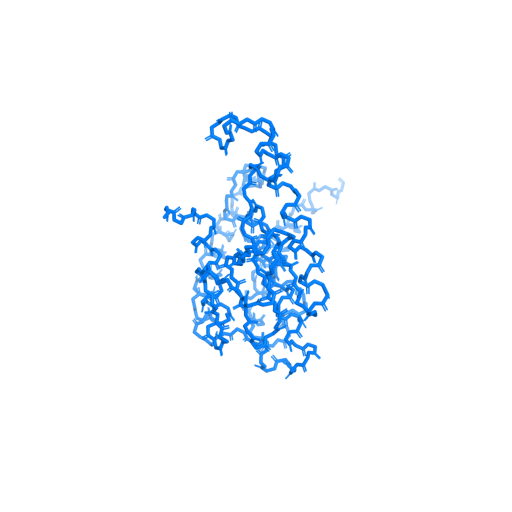AL A CA 1
ATOM 1435 C C . VAL A 1 171 ? -10.102 13.688 13.331 1.00 56.44 171 VAL A C 1
ATOM 1437 O O . VAL A 1 171 ? -11.231 13.486 12.899 1.00 56.44 171 VAL A O 1
ATOM 1440 N N . GLU A 1 172 ? -9.092 14.021 12.528 1.00 53.75 172 GLU A N 1
ATOM 1441 C CA . GLU A 1 172 ? -9.193 14.103 11.064 1.00 53.75 172 GLU A CA 1
ATOM 1442 C C . GLU A 1 172 ? -9.388 12.719 10.418 1.00 53.75 172 GLU A C 1
ATOM 1444 O O . GLU A 1 172 ? -10.175 12.582 9.480 1.00 53.75 172 GLU A O 1
ATOM 1449 N N . PHE A 1 173 ? -8.723 11.681 10.942 1.00 50.44 173 PHE A N 1
ATOM 1450 C CA . PHE A 1 173 ? -8.832 10.290 10.484 1.00 50.44 173 PHE A CA 1
ATOM 1451 C C . PHE A 1 173 ? -10.195 9.659 10.792 1.00 50.44 173 PHE A C 1
ATOM 1453 O O . PHE A 1 173 ? -10.787 9.015 9.928 1.00 50.44 173 PHE A O 1
ATOM 1460 N N . TYR A 1 174 ? -10.710 9.872 12.004 1.00 52.69 174 TYR A N 1
ATOM 1461 C CA . TYR A 1 174 ? -12.026 9.408 12.452 1.00 52.69 174 TYR A CA 1
ATOM 1462 C C . TYR A 1 174 ? -13.138 10.431 12.193 1.00 52.69 174 TYR A C 1
ATOM 1464 O O . TYR A 1 174 ? -14.178 10.332 12.841 1.00 52.69 174 TYR A O 1
ATOM 1472 N N . GLY A 1 175 ? -12.907 11.422 11.316 1.00 46.16 175 GLY A N 1
ATOM 1473 C CA . GLY A 1 175 ? -13.774 12.586 11.106 1.00 46.16 175 GLY A CA 1
ATOM 1474 C C . GLY A 1 175 ? -15.275 12.282 11.163 1.00 46.16 175 GLY A C 1
ATOM 1475 O O . GLY A 1 175 ? -15.687 11.178 10.827 1.00 46.16 175 GLY A O 1
ATOM 1476 N N . MET A 1 176 ? -16.051 13.289 11.588 1.00 43.09 176 MET A N 1
ATOM 1477 C CA . MET A 1 176 ? -17.496 13.355 11.916 1.00 43.09 176 MET A CA 1
ATOM 1478 C C . MET A 1 176 ? -18.437 12.218 11.456 1.00 43.09 176 MET A C 1
ATOM 1480 O O . MET A 1 176 ? -19.367 11.896 12.186 1.00 43.09 176 MET A O 1
ATOM 1484 N N . GLU A 1 177 ? -18.211 11.595 10.302 1.00 41.59 177 GLU A N 1
ATOM 1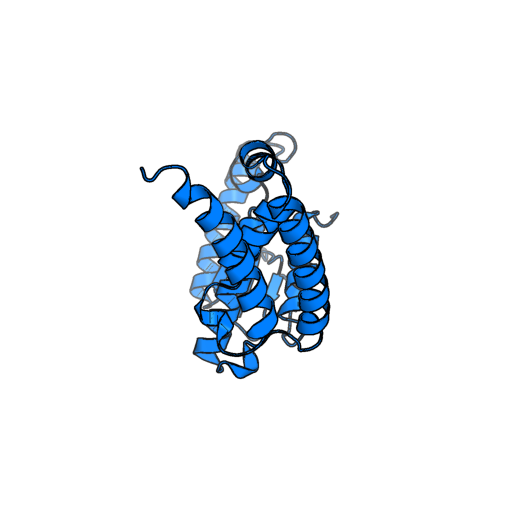485 C CA . GLU A 1 177 ? -18.964 10.452 9.772 1.00 41.59 177 GLU A CA 1
ATOM 1486 C C . GLU A 1 177 ? -18.713 9.115 10.513 1.00 41.59 177 GLU A C 1
ATOM 1488 O O . GLU A 1 177 ? -19.596 8.263 10.515 1.00 41.59 177 GLU A O 1
ATOM 1493 N N . ILE A 1 178 ? -17.572 8.910 11.197 1.00 39.47 178 ILE A N 1
ATOM 1494 C CA . ILE A 1 178 ? -17.299 7.665 11.971 1.00 39.47 178 ILE A CA 1
ATOM 1495 C C . ILE A 1 178 ? -17.769 7.759 13.439 1.00 39.47 178 ILE A C 1
ATOM 1497 O O . ILE A 1 178 ? -17.878 6.747 14.137 1.00 39.47 178 ILE A O 1
ATOM 1501 N N . ILE A 1 179 ? -18.156 8.951 13.911 1.00 43.25 179 ILE A N 1
ATOM 1502 C CA . ILE A 1 179 ? -18.784 9.125 15.237 1.00 43.25 179 ILE A CA 1
ATOM 1503 C C . ILE A 1 179 ? -20.144 8.392 15.326 1.00 43.25 179 ILE A C 1
ATOM 1505 O O . ILE A 1 179 ? -20.675 8.204 16.423 1.00 43.25 179 ILE A O 1
ATOM 1509 N N . ASP A 1 180 ? -20.679 7.896 14.208 1.00 41.59 180 ASP A N 1
ATOM 1510 C CA . ASP A 1 180 ? -22.021 7.325 14.154 1.00 41.59 180 ASP A CA 1
ATOM 1511 C C . ASP A 1 180 ? -22.178 5.820 14.405 1.00 41.59 180 ASP A C 1
ATOM 1513 O O . ASP A 1 180 ? -23.326 5.386 14.484 1.00 41.59 180 ASP A O 1
ATOM 1517 N N . SER A 1 181 ? -21.131 5.016 14.657 1.00 46.56 181 SER A N 1
ATOM 1518 C CA . SER A 1 181 ? -21.421 3.643 15.133 1.00 46.56 181 SER A CA 1
ATOM 1519 C C . SER A 1 181 ? -20.512 2.969 16.161 1.00 46.56 181 SER A C 1
ATOM 1521 O O . SER A 1 181 ? -20.998 2.029 16.782 1.00 46.56 181 SER A O 1
ATOM 1523 N N . ILE A 1 182 ? -19.266 3.401 16.424 1.00 41.56 182 ILE A N 1
ATOM 1524 C CA . ILE A 1 182 ? -18.366 2.575 17.276 1.00 41.56 182 ILE A CA 1
ATOM 1525 C C . ILE A 1 182 ? -17.662 3.336 18.420 1.00 41.56 182 ILE A C 1
ATOM 1527 O O . ILE A 1 182 ? -17.499 2.781 19.500 1.00 41.56 182 ILE A O 1
ATOM 1531 N N . HIS A 1 183 ? -17.347 4.633 18.286 1.00 51.53 183 HIS A N 1
ATOM 1532 C CA . HIS A 1 183 ? -16.570 5.378 19.309 1.00 51.53 183 HIS A CA 1
ATOM 1533 C C . HIS A 1 183 ? -17.245 6.642 19.841 1.00 51.53 183 HIS A C 1
ATOM 1535 O O . HIS A 1 183 ? -16.579 7.600 20.243 1.00 51.53 183 HIS A O 1
ATOM 1541 N N . ARG A 1 184 ? -18.581 6.663 19.818 1.00 52.62 184 ARG A N 1
ATOM 1542 C CA . ARG A 1 184 ? -19.383 7.879 19.979 1.00 52.62 184 ARG A CA 1
ATOM 1543 C C . ARG A 1 184 ? -18.998 8.686 21.223 1.00 52.62 184 ARG A C 1
ATOM 1545 O O . ARG A 1 184 ? -18.814 9.884 21.104 1.00 52.62 184 ARG A O 1
ATOM 1552 N N . GLN A 1 185 ? -18.786 8.055 22.376 1.00 51.75 185 GLN A N 1
ATOM 1553 C CA . GLN A 1 185 ? -18.568 8.784 23.629 1.00 51.75 185 GLN A CA 1
ATOM 1554 C C . GLN A 1 185 ? -17.130 9.312 23.793 1.00 51.75 185 GLN A C 1
ATOM 1556 O O . GLN A 1 185 ? -16.941 10.516 23.947 1.00 51.75 185 GLN A O 1
ATOM 1561 N N . THR A 1 186 ? -16.104 8.463 23.668 1.00 51.59 186 THR A N 1
ATOM 1562 C CA . THR A 1 186 ? -14.695 8.868 23.847 1.00 51.59 186 THR A CA 1
ATOM 1563 C C . THR A 1 186 ? -14.219 9.837 22.757 1.00 51.59 186 THR A C 1
ATOM 1565 O O . THR A 1 186 ? -13.482 10.785 23.037 1.00 51.59 186 THR A O 1
ATOM 1568 N N . ALA A 1 187 ? -14.659 9.640 21.507 1.00 52.66 187 ALA A N 1
ATOM 1569 C CA . ALA A 1 187 ? -14.314 10.530 20.400 1.00 52.66 187 ALA A CA 1
ATOM 1570 C C . ALA A 1 187 ? -15.044 11.879 20.500 1.00 52.66 187 ALA A C 1
ATOM 1572 O O . ALA A 1 187 ? -14.425 12.916 20.254 1.00 52.66 187 ALA A O 1
ATOM 1573 N N . GLN A 1 188 ? -16.320 11.894 20.917 1.00 57.91 188 GLN A N 1
ATOM 1574 C CA . GLN A 1 188 ? -17.033 13.143 21.218 1.00 57.91 188 GLN A CA 1
ATOM 1575 C C . GLN A 1 188 ? -16.394 13.885 22.391 1.00 57.91 188 GLN A C 1
ATOM 1577 O O . GLN A 1 188 ? -16.270 15.103 22.321 1.00 57.91 188 GLN A O 1
ATOM 1582 N N . GLU A 1 189 ? -15.939 13.184 23.433 1.00 60.28 189 GLU A N 1
ATOM 1583 C CA . GLU A 1 189 ? -15.214 13.793 24.551 1.00 60.28 189 GLU A CA 1
ATOM 1584 C C . GLU A 1 189 ? -13.888 14.410 24.098 1.00 60.28 189 GLU A C 1
ATOM 1586 O O . GLU A 1 189 ? -13.633 15.573 24.399 1.00 60.28 189 GLU A O 1
ATOM 1591 N N . LEU A 1 190 ? -13.067 13.693 23.324 1.00 59.50 190 LEU A N 1
ATOM 1592 C CA . LEU A 1 190 ? -11.816 14.240 22.789 1.00 59.50 190 LEU A CA 1
ATOM 1593 C C . LEU A 1 190 ? -12.077 15.450 21.884 1.00 59.50 190 LEU A C 1
ATOM 1595 O O . LEU A 1 190 ? -11.404 16.472 22.016 1.00 59.50 190 LEU A O 1
ATOM 1599 N N . PHE A 1 191 ? -13.064 15.354 20.991 1.00 61.34 191 PHE A N 1
ATOM 1600 C CA . PHE A 1 191 ? -13.455 16.444 20.102 1.00 61.34 191 PHE A CA 1
ATOM 1601 C C . PHE A 1 191 ? -13.962 17.657 20.887 1.00 61.34 191 PHE A C 1
ATOM 1603 O O . PHE A 1 191 ? -13.558 18.787 20.613 1.00 61.34 191 PHE A O 1
ATOM 1610 N N . PHE A 1 192 ? -14.801 17.439 21.899 1.00 63.50 192 PHE A N 1
ATOM 1611 C CA . PHE A 1 192 ? -15.303 18.491 22.775 1.00 63.50 192 PHE A CA 1
ATOM 1612 C C . PHE A 1 192 ? -14.171 19.145 23.569 1.00 63.50 192 PHE A C 1
ATOM 1614 O O . PHE A 1 192 ? -14.118 20.368 23.649 1.00 63.50 192 PHE A O 1
ATOM 1621 N N . GLU A 1 193 ? -13.225 18.369 24.101 1.00 61.62 193 GLU A N 1
ATOM 1622 C CA . GLU A 1 193 ? -12.045 18.898 24.792 1.00 61.62 193 GLU A CA 1
ATOM 1623 C C . GLU A 1 193 ? -11.143 19.688 23.839 1.00 61.62 193 GLU A C 1
ATOM 1625 O O . GLU A 1 193 ? -10.683 20.766 24.204 1.00 61.62 193 GLU A O 1
ATOM 1630 N N . MET A 1 194 ? -10.949 19.226 22.599 1.00 62.19 194 MET A N 1
ATOM 1631 C CA . MET A 1 194 ? -10.217 19.969 21.567 1.00 62.19 194 MET A CA 1
ATOM 1632 C C . MET A 1 194 ? -10.920 21.282 21.203 1.00 62.19 194 MET A C 1
ATOM 1634 O O . MET A 1 194 ? -10.284 22.333 21.189 1.00 62.19 194 MET A O 1
ATOM 1638 N N . ARG A 1 195 ? -12.242 21.266 21.005 1.00 64.50 195 ARG A N 1
ATOM 1639 C CA . ARG A 1 195 ? -13.042 22.469 20.719 1.00 64.50 195 ARG A CA 1
ATOM 1640 C C . ARG A 1 195 ? -13.093 23.428 21.902 1.00 64.50 195 ARG A C 1
ATOM 1642 O O . ARG A 1 195 ? -13.056 24.637 21.703 1.00 64.50 195 ARG A O 1
ATOM 1649 N N . ARG A 1 196 ? -13.151 22.925 23.137 1.00 62.72 196 ARG A N 1
ATOM 1650 C CA . ARG A 1 196 ? -13.090 23.730 24.367 1.00 62.72 196 ARG A CA 1
ATOM 1651 C C . ARG A 1 196 ? -11.706 24.346 24.559 1.00 62.72 196 ARG A C 1
ATOM 1653 O O . ARG A 1 196 ? -11.608 25.495 24.985 1.00 62.72 196 ARG A O 1
ATOM 1660 N N . PHE A 1 197 ? -10.658 23.597 24.224 1.00 57.88 197 PHE A N 1
ATOM 1661 C CA . PHE A 1 197 ? -9.272 24.060 24.189 1.00 57.88 197 PHE A CA 1
ATOM 1662 C C . PHE A 1 197 ? -9.077 25.178 23.148 1.00 57.88 197 PHE A C 1
ATOM 1664 O O . PHE A 1 197 ? -8.413 26.167 23.441 1.00 57.88 197 PHE A O 1
ATOM 1671 N N . GLU A 1 198 ? -9.721 25.090 21.979 1.00 59.59 198 GLU A N 1
ATOM 1672 C CA . GLU A 1 198 ? -9.719 26.142 20.945 1.00 59.59 198 GLU A CA 1
ATOM 1673 C C . GLU A 1 198 ? -10.596 27.360 21.312 1.00 59.59 198 GLU A C 1
ATOM 1675 O O . GLU A 1 198 ? -10.180 28.511 21.169 1.00 59.59 198 GLU A O 1
ATOM 1680 N N . SER A 1 199 ? -11.806 27.129 21.830 1.00 61.81 199 SER A N 1
ATOM 1681 C CA . SER A 1 199 ? -12.801 28.168 22.143 1.00 61.81 199 SER A CA 1
ATOM 1682 C C . SER A 1 199 ? -12.402 29.066 23.316 1.00 61.81 199 SER A C 1
ATOM 1684 O O . SER A 1 199 ? -12.657 30.269 23.255 1.00 61.81 199 SER A O 1
ATOM 1686 N N . ARG A 1 200 ? -11.730 28.529 24.348 1.00 56.50 200 ARG A N 1
ATOM 1687 C CA . ARG A 1 200 ? -11.235 29.310 25.501 1.00 56.50 200 ARG A CA 1
ATOM 1688 C C . ARG A 1 200 ? -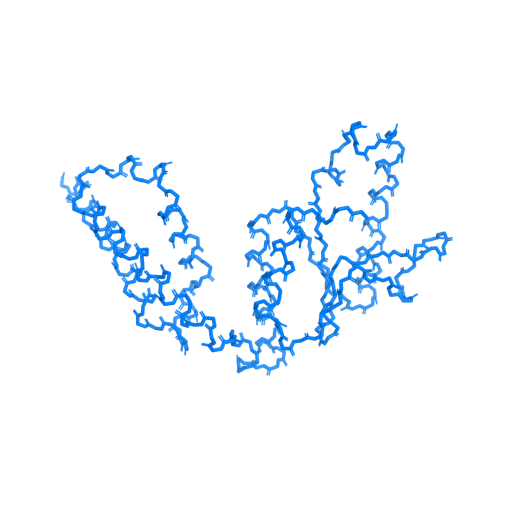10.321 30.478 25.117 1.00 56.50 200 ARG A C 1
ATOM 1690 O O . ARG A 1 200 ? -10.174 31.392 25.920 1.00 56.50 200 ARG A O 1
ATOM 1697 N N . PHE A 1 201 ? -9.731 30.462 23.923 1.00 51.97 201 PHE A N 1
ATOM 1698 C CA . PHE A 1 201 ? -8.789 31.491 23.481 1.00 51.97 201 PHE A CA 1
ATOM 1699 C C . PHE A 1 201 ? -9.258 32.299 22.264 1.00 51.97 201 PHE A C 1
ATOM 1701 O O . PHE A 1 201 ? -8.809 33.431 22.105 1.00 51.97 201 PHE A O 1
ATOM 1708 N N . ASN A 1 202 ? -10.232 31.823 21.475 1.00 50.47 202 ASN A N 1
ATOM 1709 C CA . ASN A 1 202 ? -10.935 32.701 20.522 1.00 50.47 202 ASN A CA 1
ATOM 1710 C C . ASN A 1 202 ? -11.779 33.779 21.232 1.00 50.47 202 ASN A C 1
ATOM 1712 O O . ASN A 1 202 ? -12.045 34.820 20.644 1.00 50.47 202 ASN A O 1
ATOM 1716 N N . GLY A 1 203 ? -12.128 33.577 22.508 1.00 46.22 203 GLY A N 1
ATOM 1717 C CA . GLY A 1 203 ? -12.702 34.616 23.376 1.00 46.22 203 GLY A CA 1
ATOM 1718 C C . GLY A 1 203 ? -11.695 35.643 23.920 1.00 46.22 203 GLY A C 1
ATOM 1719 O O . GLY A 1 203 ? -12.090 36.510 24.685 1.00 46.22 203 GLY A O 1
ATOM 1720 N N . TRP A 1 204 ? -10.405 35.547 23.572 1.00 39.66 204 TRP A N 1
ATOM 1721 C CA . TRP A 1 204 ? -9.362 36.526 23.934 1.00 39.66 204 TRP A CA 1
ATOM 1722 C C . TRP A 1 204 ? -8.970 37.458 22.772 1.00 39.66 204 TRP A C 1
ATOM 1724 O O . TRP A 1 204 ? -8.209 38.395 22.977 1.00 39.66 204 TRP A O 1
ATOM 1734 N N . TYR A 1 205 ? -9.486 37.208 21.563 1.00 39.62 205 TYR A N 1
ATOM 1735 C CA . TYR A 1 205 ? -9.289 38.040 20.363 1.00 39.62 205 TYR A CA 1
ATOM 1736 C C . TYR A 1 205 ? -10.610 38.623 19.831 1.00 39.62 205 TYR A C 1
ATOM 1738 O O . TYR A 1 205 ? -10.721 38.964 18.655 1.00 39.62 205 TYR A O 1
ATOM 1746 N N . GLY A 1 206 ? -11.618 38.716 20.697 1.00 46.31 206 GLY A N 1
ATOM 1747 C CA . GLY A 1 206 ? -12.922 39.288 20.390 1.00 46.31 206 GLY A CA 1
ATOM 1748 C C . GLY A 1 206 ? -13.405 40.189 21.517 1.00 46.31 206 GLY A C 1
ATOM 1749 O O . GLY A 1 206 ? -14.348 39.816 22.200 1.00 46.31 206 GLY A O 1
ATOM 1750 N N . GLU A 1 207 ? -12.715 41.314 21.701 1.00 35.94 207 GLU A N 1
ATOM 1751 C CA . GLU A 1 207 ? -13.203 42.637 22.130 1.00 35.94 207 GLU A CA 1
ATOM 1752 C C . GLU A 1 207 ? -12.163 43.683 21.699 1.00 35.94 207 GLU A C 1
ATOM 1754 O O . GLU A 1 207 ? -10.949 43.413 21.871 1.00 35.94 207 GLU A O 1
#

Organism: NCBI:txid412755

Secondary structure (DSSP, 8-state):
-PPPHHHHHHHHHHHHHHTTS-EEEEE--TT-B-TTSPBP-EEEEEGGGTEEEEE--GGGTS--TTT-SSHHHHHHHHHHHHHHHHHHHHTTPEEEEE-SHHHHHHHHHHHHHHHHHHH-HHHHSPPHHHHHHHHHHHHHHHHHHHHHHTSS-HHHHHHH-HHHHHHHHHHHHT-TTGGGTT-HHHHHHHHHHHHHHHHHHHTTS--

Sequence (207 aa):
MSTSKLQRQVSDQLSVYFGGYIIRENIRPEWLRYSNGNRLELDFYLEDLDIAIEVQGSQHYIYTPHFHDSYKDFKRQQKRDIEKKTLCKAYGVTLIEIGGETEIIEMIRFVRQYIAKTYGNDRAAPPQDIDSKWDEKFHSISKTLRKANDKKDYHIFKRGNRHYQKALSLVEFYGMEIIDSIHRQTAQELFFEMRRFESRFNGWYGE

Foldseek 3Di:
DPQDPVLVVLVVLCCQFPVVFDKDAFDFDPQQADPVRDTDTFRIARPVQLETEAEDECLQPDDDVVVDVDPVRSVVSVVSVVSSCVSSVVVVRHYQYHHDDVSSLVVLVVVLVSCCVPPNNVSSDGDPVVLVVVLVVLVVLLVVLVVVLVDPCVPCCVVDPPSVVVLVVVCVSCDPVVCPDRNVPSSVSSVVSVVVSVVVCVVVVDD

Radius of gyration: 21.3 Å; chains: 1; bounding box: 46×58×54 Å

pLDDT: mean 73.87, std 18.01, range [35.94, 98.19]